Protein AF-A0A936FI83-F1 (afdb_monomer)

pLDDT: mean 84.99, std 10.75, range [37.75, 96.56]

Radius of gyration: 18.76 Å; Cα contacts (8 Å, |Δi|>4): 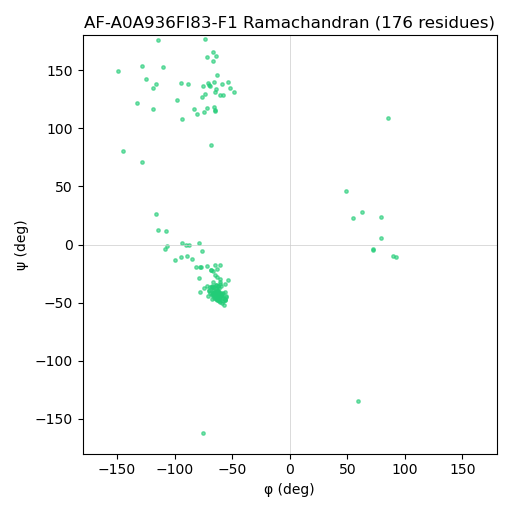207; chains: 1; bounding box: 44×52×50 Å

Mean predicted aligned error: 8.77 Å

Secondary structure (DSSP, 8-state):
------HHHHHHHHHT-S-----SSS--HHHHHHHHHTSSSHHHHHHHHHHHHHHHS---SS--HHHHHHHHTT-TTHHHHHHHHHHHHHHTT-SSHHHHHHHHHHHHH--B-GGGTTSSB---TT-SS--SBPTTTTTS-BPPPTTHHHHHHHHHHHHHHHHHHHHHHHHHHHHTT-

Nearest PDB structures (foldseek):
  6uth-assembly1_a  TM=2.221E-01  e=7.153E-01  Trypanosoma brucei
  3jtl-assembly1_O  TM=1.909E-01  e=2.370E+00  Trypanosoma brucei
  6xmj-assembly1_T  TM=1.843E-01  e=4.666E+00  Trypanosoma brucei
  1m9y-assembly3_H  TM=1.824E-01  e=9.674E+00  Human immunodeficiency virus 1

Solvent-accessible surface area (backbone atoms only — not comparable to full-atom values): 10107 Å² total; per-residue (Å²): 133,82,82,76,74,49,71,64,57,45,45,46,49,30,76,69,52,92,61,66,65,83,56,96,88,54,91,43,41,32,55,48,52,53,38,47,75,69,32,82,57,72,53,15,49,40,47,53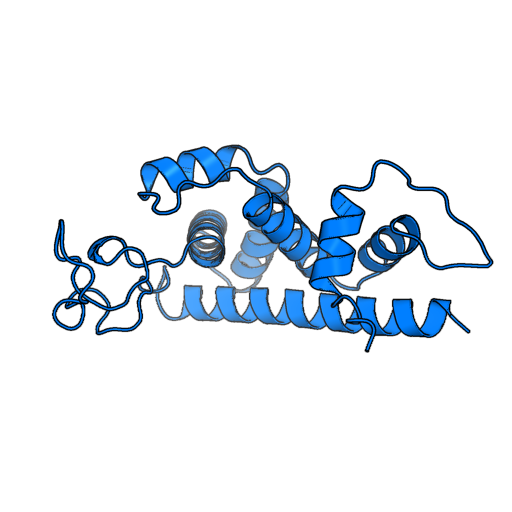,52,37,50,41,53,57,68,72,44,95,68,62,98,68,66,56,73,67,59,49,49,59,54,54,76,68,43,84,46,46,65,60,41,32,52,48,44,15,53,54,30,46,78,71,68,46,93,53,22,58,62,52,21,48,48,41,52,53,37,73,78,54,41,53,19,73,88,34,63,42,66,12,22,34,76,45,87,97,49,97,57,77,46,59,69,20,81,88,44,74,40,69,12,35,52,80,67,48,77,53,71,60,28,48,53,50,50,52,51,50,52,50,34,37,53,52,28,53,53,46,32,53,52,46,65,58,55,74,78,109

Structure (mmCIF, N/CA/C/O backbone):
data_AF-A0A936FI83-F1
#
_entry.id   AF-A0A936FI83-F1
#
loop_
_atom_site.group_PDB
_atom_site.id
_atom_site.type_symbol
_atom_site.label_atom_id
_atom_site.label_alt_id
_atom_site.label_comp_id
_atom_site.label_asym_id
_atom_site.label_entity_id
_atom_site.label_seq_id
_atom_site.pdbx_PDB_ins_code
_atom_site.Cartn_x
_atom_site.Cartn_y
_atom_site.Cartn_z
_atom_site.occupancy
_atom_site.B_iso_or_equiv
_atom_site.auth_seq_id
_atom_site.auth_comp_id
_atom_site.auth_asym_id
_atom_site.auth_atom_id
_atom_site.pdbx_PDB_model_num
ATOM 1 N N . MET A 1 1 ? -5.547 -32.427 -7.643 1.00 37.75 1 MET A N 1
ATOM 2 C CA . MET A 1 1 ? -5.687 -31.054 -8.163 1.00 37.75 1 MET A CA 1
ATOM 3 C C . MET A 1 1 ? -4.604 -30.241 -7.482 1.00 37.75 1 MET A C 1
ATOM 5 O O . MET A 1 1 ? -4.753 -29.926 -6.312 1.00 37.75 1 MET A O 1
ATOM 9 N N . THR A 1 2 ? -3.447 -30.095 -8.127 1.00 44.44 2 THR A N 1
ATOM 10 C CA . THR A 1 2 ? -2.294 -29.393 -7.547 1.00 44.44 2 THR A CA 1
ATOM 11 C C . THR A 1 2 ? -2.623 -27.909 -7.543 1.00 44.44 2 THR A C 1
ATOM 13 O O . THR A 1 2 ? -2.890 -27.351 -8.605 1.00 44.44 2 THR A O 1
ATOM 16 N N . ASP A 1 3 ? -2.694 -27.307 -6.362 1.00 52.03 3 ASP A N 1
ATOM 17 C CA . ASP A 1 3 ? -3.011 -25.891 -6.220 1.00 52.03 3 ASP A CA 1
ATOM 18 C C . ASP A 1 3 ? -1.882 -25.066 -6.857 1.00 52.03 3 ASP A C 1
ATOM 20 O O . ASP A 1 3 ? -0.715 -25.182 -6.469 1.00 52.03 3 ASP A O 1
ATOM 24 N N . ILE A 1 4 ? -2.192 -24.328 -7.925 1.00 66.69 4 ILE A N 1
ATOM 25 C CA . ILE A 1 4 ? -1.191 -23.552 -8.662 1.00 66.69 4 ILE A CA 1
ATOM 26 C C . ILE A 1 4 ? -0.964 -22.268 -7.875 1.00 66.69 4 ILE A C 1
ATOM 28 O O . ILE A 1 4 ? -1.848 -21.413 -7.839 1.00 66.69 4 ILE A O 1
ATOM 32 N N . ARG A 1 5 ? 0.238 -22.123 -7.301 1.00 75.62 5 ARG A N 1
ATOM 33 C CA . ARG A 1 5 ? 0.648 -20.906 -6.586 1.00 75.62 5 ARG A CA 1
ATOM 34 C C . ARG A 1 5 ? 0.339 -19.660 -7.416 1.00 75.62 5 ARG A C 1
ATOM 36 O O . ARG A 1 5 ? 0.711 -19.567 -8.593 1.00 75.62 5 ARG A O 1
ATOM 43 N N . THR A 1 6 ? -0.298 -18.681 -6.789 1.00 82.12 6 THR A N 1
ATOM 44 C CA . THR A 1 6 ? -0.500 -17.354 -7.375 1.00 82.12 6 THR A CA 1
ATOM 45 C C . THR A 1 6 ? 0.839 -16.622 -7.545 1.00 82.12 6 THR A C 1
ATOM 47 O O . THR A 1 6 ? 1.867 -17.021 -6.998 1.00 82.12 6 THR A O 1
ATOM 50 N N . VAL A 1 7 ? 0.862 -15.528 -8.319 1.00 76.88 7 VAL A N 1
ATOM 51 C CA . VAL A 1 7 ? 2.083 -14.710 -8.482 1.00 76.88 7 VAL A CA 1
ATOM 52 C C . VAL A 1 7 ? 2.534 -14.110 -7.152 1.00 76.88 7 VAL A C 1
ATOM 54 O O . VAL A 1 7 ? 3.734 -14.031 -6.913 1.00 76.88 7 VAL A O 1
ATOM 57 N N . ASP A 1 8 ? 1.593 -13.733 -6.287 1.00 71.62 8 ASP A N 1
ATOM 58 C CA . ASP A 1 8 ? 1.905 -13.186 -4.967 1.00 71.62 8 ASP A CA 1
ATOM 59 C C . ASP A 1 8 ? 2.535 -14.250 -4.072 1.00 71.62 8 ASP A C 1
ATOM 61 O O . ASP A 1 8 ? 3.595 -14.016 -3.505 1.00 71.62 8 ASP A O 1
ATOM 65 N N . GLU A 1 9 ? 1.952 -15.448 -4.019 1.00 79.50 9 GLU A N 1
ATOM 66 C CA . GLU A 1 9 ? 2.517 -16.576 -3.270 1.00 79.50 9 GLU A CA 1
ATOM 67 C C . GLU A 1 9 ? 3.897 -16.979 -3.798 1.00 79.50 9 GLU A C 1
ATOM 69 O O . GLU A 1 9 ? 4.807 -17.241 -3.014 1.00 79.50 9 GLU A O 1
ATOM 74 N N . ALA A 1 10 ? 4.079 -16.992 -5.122 1.00 81.94 10 ALA A N 1
ATOM 75 C CA . ALA A 1 10 ? 5.370 -17.276 -5.737 1.00 81.94 10 ALA A CA 1
ATOM 76 C C . ALA A 1 10 ? 6.410 -16.191 -5.414 1.00 81.94 10 ALA A C 1
ATOM 78 O O . ALA A 1 10 ? 7.550 -16.519 -5.109 1.00 81.94 10 ALA A O 1
ATOM 79 N N . TYR A 1 11 ? 6.033 -14.910 -5.452 1.00 79.62 11 TYR A N 1
ATOM 80 C CA . TYR A 1 11 ? 6.938 -13.802 -5.137 1.00 79.62 11 TYR A CA 1
ATOM 81 C C . TYR A 1 11 ? 7.294 -13.750 -3.645 1.00 79.62 11 TYR A C 1
ATOM 83 O O . TYR A 1 11 ? 8.457 -13.538 -3.305 1.00 79.62 11 TYR A O 1
ATOM 91 N N . ILE A 1 12 ? 6.325 -14.000 -2.757 1.00 82.38 12 ILE A N 1
ATOM 92 C CA . ILE A 1 12 ? 6.545 -14.095 -1.308 1.00 82.38 12 ILE A CA 1
ATOM 93 C C . ILE A 1 12 ? 7.464 -15.279 -0.980 1.00 82.38 12 ILE A C 1
ATOM 95 O O . ILE A 1 12 ? 8.401 -15.107 -0.202 1.00 82.38 12 ILE A O 1
ATOM 99 N N . SER A 1 13 ? 7.231 -16.455 -1.579 1.00 83.31 13 SER A N 1
ATOM 100 C CA . SER A 1 13 ? 8.122 -17.622 -1.448 1.00 83.31 13 SER A CA 1
ATOM 101 C C . SER A 1 13 ? 9.536 -17.261 -1.891 1.00 83.31 13 SER A C 1
ATOM 103 O O . SER A 1 13 ? 10.476 -17.392 -1.115 1.00 83.31 13 SER A O 1
ATOM 105 N N . ALA A 1 14 ? 9.665 -16.696 -3.093 1.00 84.31 14 ALA A N 1
ATOM 106 C CA . ALA A 1 14 ? 10.955 -16.374 -3.677 1.00 84.31 14 ALA A CA 1
ATOM 107 C C . ALA A 1 14 ? 11.743 -15.320 -2.892 1.00 84.31 14 ALA A C 1
ATOM 109 O O . ALA A 1 14 ? 12.964 -15.407 -2.788 1.00 84.31 14 ALA A O 1
ATOM 110 N N . GLY A 1 15 ? 11.059 -14.341 -2.294 1.00 80.12 15 GLY A N 1
ATOM 111 C CA . GLY A 1 15 ? 11.685 -13.354 -1.413 1.00 80.12 15 GLY A CA 1
ATOM 112 C C . GLY A 1 15 ? 12.271 -13.942 -0.123 1.00 80.12 15 GLY A C 1
ATOM 113 O O . GLY A 1 15 ? 13.101 -13.283 0.499 1.00 80.12 15 GLY A O 1
ATOM 114 N N . ASN A 1 16 ? 11.858 -15.155 0.258 1.00 81.75 16 ASN A N 1
ATOM 115 C CA . ASN A 1 16 ? 12.320 -15.880 1.442 1.00 81.75 16 ASN A CA 1
ATOM 116 C C . ASN A 1 16 ? 13.097 -17.165 1.092 1.00 81.75 16 ASN A C 1
ATOM 118 O O . ASN A 1 16 ? 13.300 -17.995 1.974 1.00 81.75 16 ASN A O 1
ATOM 122 N N . SER A 1 17 ? 13.490 -17.363 -0.172 1.00 85.00 17 SER A N 1
ATOM 123 C CA . SER A 1 17 ? 14.209 -18.572 -0.584 1.00 85.00 17 SER A CA 1
ATOM 124 C C . SER A 1 17 ? 15.666 -18.552 -0.124 1.00 85.00 17 SER A C 1
ATOM 126 O O . SER A 1 17 ? 16.368 -17.555 -0.310 1.00 85.00 17 SER A O 1
ATOM 128 N N . ASP A 1 18 ? 16.130 -19.689 0.394 1.00 84.31 18 ASP A N 1
ATOM 129 C CA . ASP A 1 18 ? 17.541 -19.947 0.700 1.00 84.31 18 ASP A CA 1
ATOM 130 C C . ASP A 1 18 ? 18.301 -20.547 -0.503 1.00 84.31 18 ASP A C 1
ATOM 132 O O . ASP A 1 18 ? 19.530 -20.633 -0.483 1.00 84.31 18 ASP A O 1
ATOM 136 N N . ASP A 1 19 ? 17.584 -20.938 -1.566 1.00 83.62 19 ASP A N 1
ATOM 137 C CA . ASP A 1 19 ? 18.143 -21.430 -2.828 1.00 83.62 19 ASP A CA 1
ATOM 138 C C . ASP A 1 19 ? 17.738 -20.509 -3.988 1.00 83.62 19 ASP A C 1
ATOM 140 O O . ASP A 1 19 ? 16.558 -20.346 -4.318 1.00 83.62 19 ASP A O 1
ATOM 144 N N . LEU A 1 20 ? 18.743 -19.885 -4.600 1.00 87.00 20 LEU A N 1
ATOM 145 C CA . LEU A 1 20 ? 18.600 -18.976 -5.738 1.00 87.00 20 LEU A CA 1
ATOM 146 C C . LEU A 1 20 ? 19.286 -19.526 -6.996 1.00 87.00 20 LEU A C 1
ATOM 148 O O . LEU A 1 20 ? 19.710 -18.759 -7.865 1.00 87.00 20 LEU A O 1
ATOM 152 N N . THR A 1 21 ? 19.413 -20.849 -7.097 1.00 85.81 21 THR A N 1
ATOM 153 C CA . THR A 1 21 ? 19.965 -21.501 -8.284 1.00 85.81 21 THR A CA 1
ATOM 154 C C . THR A 1 21 ? 19.052 -21.265 -9.487 1.00 85.81 21 THR A C 1
ATOM 156 O O . THR A 1 21 ? 17.833 -21.449 -9.430 1.00 85.81 21 THR A O 1
ATOM 159 N N . VAL A 1 22 ? 19.658 -20.841 -10.595 1.00 81.94 22 VAL A N 1
ATOM 160 C CA . VAL A 1 22 ? 18.979 -20.695 -11.884 1.00 81.94 22 VAL A CA 1
ATOM 161 C C . VAL A 1 22 ? 19.267 -21.944 -12.701 1.00 81.94 22 VAL A C 1
ATOM 163 O O . VAL A 1 22 ? 20.431 -22.284 -12.922 1.00 81.94 22 VAL A O 1
ATOM 166 N N . ALA A 1 23 ? 18.216 -22.613 -13.157 1.00 80.12 23 ALA A N 1
ATOM 167 C CA . ALA A 1 23 ? 18.309 -23.808 -13.977 1.00 80.12 23 ALA A CA 1
ATOM 168 C C . ALA A 1 23 ? 17.513 -23.607 -15.268 1.00 80.12 23 ALA A C 1
ATOM 170 O O . ALA A 1 23 ? 16.468 -22.967 -15.275 1.00 80.12 23 ALA A O 1
ATOM 171 N N . ALA A 1 24 ? 18.027 -24.125 -16.381 1.00 75.06 24 ALA A N 1
ATOM 172 C CA . ALA A 1 24 ? 17.407 -23.917 -17.689 1.00 75.06 24 ALA A CA 1
ATOM 173 C C . ALA A 1 24 ? 16.179 -24.814 -17.927 1.00 75.06 24 ALA A C 1
ATOM 175 O O . ALA A 1 24 ? 15.382 -24.544 -18.819 1.00 75.06 24 ALA A O 1
ATOM 176 N N . ASP A 1 25 ? 16.051 -25.900 -17.168 1.00 78.94 25 ASP A N 1
ATOM 177 C CA . ASP A 1 25 ? 15.072 -26.969 -17.370 1.00 78.94 25 ASP A CA 1
ATOM 178 C C . ASP A 1 25 ? 13.848 -26.866 -16.449 1.00 78.94 25 ASP A C 1
ATOM 180 O O . ASP A 1 25 ? 12.836 -27.526 -16.694 1.00 78.94 25 ASP A O 1
ATOM 184 N N . HIS A 1 26 ? 13.904 -26.032 -15.410 1.00 76.56 26 HIS A N 1
ATOM 185 C CA . HIS A 1 26 ? 12.791 -25.818 -14.496 1.00 76.56 26 HIS A CA 1
ATOM 186 C C . HIS A 1 26 ? 12.779 -24.402 -13.927 1.00 76.56 26 HIS A C 1
ATOM 188 O O . HIS A 1 26 ? 13.813 -23.785 -13.702 1.00 76.56 26 HIS A O 1
ATOM 194 N N . ARG A 1 27 ? 11.570 -23.911 -13.645 1.00 76.75 27 ARG A N 1
ATOM 195 C CA . ARG A 1 27 ? 11.359 -22.609 -13.017 1.00 76.75 27 ARG A CA 1
ATOM 196 C C . ARG A 1 27 ? 11.664 -22.681 -11.518 1.00 76.75 27 ARG A C 1
ATOM 198 O O . ARG A 1 27 ? 11.046 -23.484 -10.817 1.00 76.75 27 ARG A O 1
ATOM 205 N N . SER A 1 28 ? 12.521 -21.789 -11.029 1.00 85.56 28 SER A N 1
ATOM 206 C CA . SER A 1 28 ? 12.880 -21.644 -9.615 1.00 85.56 28 SER A CA 1
ATOM 207 C C . SER A 1 28 ? 12.430 -20.300 -9.022 1.00 85.56 28 SER A C 1
ATOM 209 O O . SER A 1 28 ? 11.881 -19.425 -9.704 1.00 85.56 28 SER A O 1
ATOM 211 N N . ASP A 1 29 ? 12.653 -20.126 -7.718 1.00 84.81 29 ASP A N 1
ATOM 212 C CA . ASP A 1 29 ? 12.403 -18.867 -7.012 1.00 84.81 29 ASP A CA 1
ATOM 213 C C . ASP A 1 29 ? 13.307 -17.730 -7.541 1.00 84.81 29 ASP A C 1
ATOM 215 O O . ASP A 1 29 ? 12.891 -16.567 -7.588 1.00 84.81 29 ASP A O 1
ATOM 219 N N . ALA A 1 30 ? 14.494 -18.056 -8.069 1.00 82.12 30 ALA A N 1
ATOM 220 C CA . ALA A 1 30 ? 15.366 -17.085 -8.726 1.00 82.12 30 ALA A CA 1
ATOM 221 C C . ALA A 1 30 ? 14.712 -16.465 -9.976 1.00 82.12 30 ALA A C 1
ATOM 223 O O . ALA A 1 30 ? 14.773 -15.246 -10.156 1.00 82.12 30 ALA A O 1
ATOM 224 N N . ASP A 1 31 ? 14.005 -17.256 -10.791 1.00 80.19 31 ASP A N 1
ATOM 225 C CA . ASP A 1 31 ? 13.301 -16.759 -11.984 1.00 80.19 31 ASP A CA 1
ATOM 226 C C . ASP A 1 31 ? 12.175 -15.785 -11.628 1.00 80.19 31 ASP A C 1
ATOM 228 O O . ASP A 1 31 ? 11.923 -14.810 -12.342 1.00 80.19 31 ASP A O 1
ATOM 232 N N . VAL A 1 32 ? 11.507 -16.015 -10.493 1.00 80.88 32 VAL A N 1
ATOM 233 C CA . VAL A 1 32 ? 10.467 -15.117 -9.977 1.00 80.88 32 VAL A CA 1
ATOM 234 C C . VAL A 1 32 ? 11.069 -13.766 -9.589 1.00 80.88 32 VAL A C 1
ATOM 236 O O . VAL A 1 32 ? 10.528 -12.719 -9.962 1.00 80.88 32 VAL A O 1
ATOM 239 N N . LEU A 1 33 ? 12.216 -13.764 -8.902 1.00 78.69 33 LEU A N 1
ATOM 240 C CA . LEU A 1 33 ? 12.922 -12.531 -8.551 1.00 78.69 33 LEU A CA 1
ATOM 241 C C . LEU A 1 33 ? 13.453 -11.801 -9.792 1.00 78.69 33 LEU A C 1
ATOM 243 O O . LEU A 1 33 ? 13.299 -10.580 -9.885 1.00 78.69 33 LEU A O 1
ATOM 247 N N . ILE A 1 34 ? 14.003 -12.518 -10.774 1.00 77.88 34 ILE A N 1
ATOM 248 C CA . ILE A 1 34 ? 14.462 -11.935 -12.046 1.00 77.88 34 ILE A CA 1
ATOM 249 C C . ILE A 1 34 ? 13.288 -11.287 -12.790 1.00 77.88 34 ILE A C 1
ATOM 251 O O . ILE A 1 34 ? 13.366 -10.115 -13.169 1.00 77.88 34 ILE A O 1
ATOM 255 N N . ALA A 1 35 ? 12.163 -11.994 -12.931 1.00 73.44 35 ALA A N 1
ATOM 256 C CA . ALA A 1 35 ? 10.961 -11.465 -13.573 1.00 73.44 35 ALA A CA 1
ATOM 257 C C . ALA A 1 35 ? 10.417 -10.214 -12.860 1.00 73.44 35 ALA A C 1
ATOM 259 O O . ALA A 1 35 ? 9.949 -9.278 -13.521 1.00 73.44 35 ALA A O 1
ATOM 260 N N . SER A 1 36 ? 10.517 -10.164 -11.527 1.00 68.69 36 SER A N 1
ATOM 261 C CA . SER A 1 36 ? 10.156 -8.978 -10.742 1.00 68.69 36 SER A CA 1
ATOM 262 C C . SER A 1 36 ? 11.047 -7.774 -11.066 1.00 68.69 36 SER A C 1
ATOM 264 O O . SER A 1 36 ? 10.537 -6.669 -11.248 1.00 68.69 36 SER A O 1
ATOM 266 N N . GLY A 1 37 ? 12.356 -7.989 -11.247 1.00 60.81 37 GLY A N 1
ATOM 267 C CA . GLY A 1 37 ? 13.318 -6.941 -11.601 1.00 60.81 37 GLY A CA 1
ATOM 268 C C . GLY A 1 37 ? 13.130 -6.373 -13.012 1.00 60.81 37 GLY A C 1
ATOM 269 O O . GLY A 1 37 ? 13.536 -5.246 -13.276 1.00 60.81 37 GLY A O 1
ATOM 270 N N . TRP A 1 38 ? 12.480 -7.125 -13.905 1.00 62.91 38 TRP A N 1
ATOM 271 C CA . TRP A 1 38 ? 12.209 -6.734 -15.296 1.00 62.91 38 TRP A CA 1
ATOM 272 C C . TRP A 1 38 ? 10.840 -6.065 -15.486 1.00 62.91 38 TRP A C 1
ATOM 274 O O . TRP A 1 38 ? 10.443 -5.736 -16.607 1.00 62.91 38 TRP A O 1
ATOM 284 N N . THR A 1 39 ? 10.082 -5.888 -14.405 1.00 61.31 39 THR A N 1
ATOM 285 C CA . THR A 1 39 ? 8.747 -5.294 -14.450 1.00 61.31 39 THR A CA 1
ATOM 286 C C . THR A 1 39 ? 8.821 -3.776 -14.688 1.00 61.31 39 THR A C 1
ATOM 288 O O . THR A 1 39 ? 9.546 -3.089 -13.968 1.00 61.31 39 THR A O 1
ATOM 291 N N . PRO A 1 40 ? 8.081 -3.217 -15.671 1.00 52.59 40 PRO A N 1
ATOM 292 C CA . PRO A 1 40 ? 8.084 -1.783 -15.943 1.00 52.59 40 PRO A CA 1
ATOM 293 C C . PRO A 1 40 ? 7.514 -0.993 -14.763 1.00 52.59 40 PRO A C 1
ATOM 295 O O . PRO A 1 40 ? 6.446 -1.319 -14.251 1.00 52.59 40 PRO A O 1
ATOM 298 N N . GLY A 1 41 ? 8.204 0.082 -14.380 1.00 64.06 41 GLY A N 1
ATOM 299 C CA . GLY A 1 41 ? 7.829 0.918 -13.241 1.00 64.06 41 GLY A CA 1
ATOM 300 C C . GLY A 1 41 ? 8.368 0.370 -11.919 1.00 64.06 41 GLY A C 1
ATOM 301 O O . GLY A 1 41 ? 7.870 -0.613 -11.379 1.00 64.06 41 GLY A O 1
ATOM 302 N N . LEU A 1 42 ? 9.361 1.067 -11.355 1.00 73.06 42 LEU A N 1
ATOM 303 C CA . LEU A 1 42 ? 10.024 0.687 -10.100 1.00 73.06 42 LEU A CA 1
ATOM 304 C C . LEU A 1 42 ? 9.033 0.539 -8.929 1.00 73.06 42 LEU A C 1
ATOM 306 O O . LEU A 1 42 ? 9.217 -0.305 -8.056 1.00 73.06 42 LEU A O 1
ATOM 310 N N . LEU A 1 43 ? 7.979 1.362 -8.910 1.00 88.81 43 LEU A N 1
ATOM 311 C CA . LEU A 1 43 ? 7.074 1.460 -7.768 1.00 88.81 43 LEU A CA 1
ATOM 312 C C . LEU A 1 43 ? 6.269 0.175 -7.537 1.00 88.81 43 LEU A C 1
ATOM 314 O O . LEU A 1 43 ? 6.144 -0.240 -6.392 1.00 88.81 43 LEU A O 1
ATOM 318 N N . GLY A 1 44 ? 5.783 -0.493 -8.588 1.00 87.38 44 GLY A N 1
ATOM 319 C CA . GLY A 1 44 ? 4.991 -1.720 -8.438 1.00 87.38 44 GLY A CA 1
ATOM 320 C C . GLY A 1 44 ? 5.771 -2.843 -7.747 1.00 87.38 44 GLY A C 1
ATOM 321 O O . GLY A 1 44 ? 5.313 -3.389 -6.747 1.00 87.38 44 GLY A O 1
ATOM 322 N N . GLY A 1 45 ? 6.996 -3.124 -8.205 1.00 85.88 45 GLY A N 1
ATOM 323 C CA . GLY A 1 45 ? 7.866 -4.125 -7.572 1.00 85.88 45 GLY A CA 1
ATOM 324 C C . GLY A 1 45 ? 8.281 -3.751 -6.142 1.00 85.88 45 GLY A C 1
ATOM 325 O O . GLY A 1 45 ? 8.314 -4.607 -5.256 1.00 85.88 45 GLY A O 1
ATOM 326 N N . VAL A 1 46 ? 8.536 -2.461 -5.887 1.00 91.38 46 VAL A N 1
ATOM 327 C CA . VAL A 1 46 ? 8.820 -1.939 -4.538 1.00 91.38 46 VAL A CA 1
ATOM 328 C C . VAL A 1 46 ? 7.623 -2.136 -3.602 1.00 91.38 46 VAL A C 1
ATOM 330 O O . VAL A 1 46 ? 7.809 -2.604 -2.482 1.00 91.38 46 VAL A O 1
ATOM 333 N N . LEU A 1 47 ? 6.401 -1.838 -4.050 1.00 93.31 47 LEU A N 1
ATOM 334 C CA . LEU A 1 47 ? 5.181 -2.031 -3.260 1.00 93.31 47 LEU A CA 1
ATOM 335 C C . LEU A 1 47 ? 4.915 -3.511 -2.976 1.00 93.31 47 LEU A C 1
ATOM 337 O O . LEU A 1 47 ? 4.589 -3.862 -1.847 1.00 93.31 47 LEU A O 1
ATOM 341 N N . MET A 1 48 ? 5.125 -4.393 -3.956 1.00 91.25 48 MET A N 1
ATOM 342 C CA . MET A 1 48 ? 4.992 -5.839 -3.750 1.00 91.25 48 MET A CA 1
ATOM 343 C C . MET A 1 48 ? 5.998 -6.372 -2.727 1.00 91.25 48 MET A C 1
ATOM 345 O O . MET A 1 48 ? 5.639 -7.172 -1.863 1.00 91.25 48 MET A O 1
ATOM 349 N N . ARG A 1 49 ? 7.252 -5.901 -2.776 1.00 90.50 49 ARG A N 1
ATOM 350 C CA . ARG A 1 49 ? 8.255 -6.241 -1.757 1.00 90.50 49 ARG A CA 1
ATOM 351 C C . ARG A 1 49 ? 7.857 -5.722 -0.379 1.00 90.50 49 ARG A C 1
ATOM 353 O O . ARG A 1 49 ? 7.951 -6.472 0.582 1.00 90.50 49 ARG A O 1
ATOM 360 N N . LEU A 1 50 ? 7.382 -4.480 -0.289 1.00 94.31 50 LEU A N 1
ATOM 361 C CA . LEU A 1 50 ? 6.922 -3.903 0.974 1.00 94.31 50 LEU A CA 1
ATOM 362 C C . LEU A 1 50 ? 5.767 -4.709 1.579 1.00 94.31 50 LEU A C 1
ATOM 364 O O . LEU A 1 50 ? 5.784 -4.984 2.774 1.00 94.31 50 LEU A O 1
ATOM 368 N N . HIS A 1 51 ? 4.797 -5.112 0.756 1.00 91.62 51 HIS A N 1
ATOM 369 C CA . HIS A 1 51 ? 3.679 -5.941 1.201 1.00 91.62 51 HIS A CA 1
ATOM 370 C C . HIS A 1 51 ? 4.165 -7.312 1.688 1.00 91.62 51 HIS A C 1
ATOM 372 O O . HIS A 1 51 ? 3.736 -7.776 2.735 1.00 91.62 51 HIS A O 1
ATOM 378 N N . SER A 1 52 ? 5.137 -7.913 0.993 1.00 89.75 52 SER A N 1
ATOM 379 C CA . SER A 1 52 ? 5.741 -9.190 1.403 1.00 89.75 52 SER A CA 1
ATOM 380 C C . SER A 1 52 ? 6.485 -9.079 2.743 1.00 89.75 52 SER A C 1
ATOM 382 O O . SER A 1 52 ? 6.329 -9.939 3.605 1.00 89.75 52 SER A O 1
ATOM 384 N N . GLU A 1 53 ? 7.265 -8.008 2.952 1.00 92.88 53 GLU A N 1
ATOM 385 C CA . GLU A 1 53 ? 7.931 -7.729 4.236 1.00 92.88 53 GLU A CA 1
ATOM 386 C C . GLU A 1 53 ? 6.910 -7.532 5.362 1.00 92.88 53 GLU A C 1
ATOM 388 O O . GLU A 1 53 ? 7.082 -8.048 6.467 1.00 92.88 53 GLU A O 1
ATOM 393 N N . TRP A 1 54 ? 5.831 -6.801 5.076 1.00 92.12 54 TRP A N 1
ATOM 394 C CA . TRP A 1 54 ? 4.747 -6.589 6.022 1.00 92.12 54 TRP A CA 1
ATOM 395 C C . TRP A 1 54 ? 4.032 -7.892 6.371 1.00 92.12 54 TRP A C 1
ATOM 397 O O . TRP A 1 54 ? 3.821 -8.157 7.552 1.00 92.12 54 TRP A O 1
ATOM 407 N N . ASP A 1 55 ? 3.702 -8.732 5.391 1.00 89.38 55 ASP A N 1
ATOM 408 C CA . ASP A 1 55 ? 3.009 -10.006 5.593 1.00 89.38 55 ASP A CA 1
ATOM 409 C C . ASP A 1 55 ? 3.872 -11.019 6.352 1.00 89.38 55 ASP A C 1
ATOM 411 O O . ASP A 1 55 ? 3.363 -11.677 7.263 1.00 89.38 55 ASP A O 1
ATOM 415 N N . GLY A 1 56 ? 5.174 -11.071 6.059 1.00 86.75 56 GLY A N 1
ATOM 416 C CA . GLY A 1 56 ? 6.141 -11.928 6.751 1.00 86.75 56 GLY A CA 1
ATOM 417 C C . GLY A 1 56 ? 6.481 -11.479 8.175 1.00 86.75 56 GLY A C 1
ATOM 418 O O . GLY A 1 56 ? 6.967 -12.275 8.977 1.00 86.75 56 GLY A O 1
ATOM 419 N N . ALA A 1 57 ? 6.208 -10.222 8.532 1.00 89.50 57 ALA A N 1
ATOM 420 C CA . ALA A 1 57 ? 6.460 -9.731 9.878 1.00 89.50 57 ALA A CA 1
ATOM 421 C C . ALA A 1 57 ? 5.562 -10.412 10.930 1.00 89.50 57 ALA A C 1
ATOM 423 O O . ALA A 1 57 ? 4.354 -10.594 10.723 1.00 89.50 57 ALA A O 1
ATOM 424 N N . ALA A 1 58 ? 6.136 -10.723 12.097 1.00 84.25 58 ALA A N 1
ATOM 425 C CA . ALA A 1 58 ? 5.423 -11.277 13.247 1.00 84.25 58 ALA A CA 1
ATOM 426 C C . ALA A 1 58 ? 4.465 -10.234 13.857 1.00 84.25 58 ALA A C 1
ATOM 428 O O . ALA A 1 58 ? 4.806 -9.499 14.782 1.00 84.25 58 ALA A O 1
ATOM 429 N N . LYS A 1 59 ? 3.252 -10.158 13.305 1.00 85.00 59 LYS A N 1
ATOM 430 C CA . LYS A 1 59 ? 2.202 -9.214 13.708 1.00 85.00 59 LYS A CA 1
ATOM 431 C C . LYS A 1 59 ? 1.358 -9.802 14.832 1.00 85.00 59 LYS A C 1
ATOM 433 O O . LYS A 1 59 ? 0.940 -10.960 14.763 1.00 85.00 59 LYS A O 1
ATOM 438 N N . LYS A 1 60 ? 1.013 -8.989 15.835 1.00 82.62 60 LYS A N 1
ATOM 439 C CA . LYS A 1 60 ? -0.087 -9.348 16.742 1.00 82.62 60 LYS A CA 1
ATOM 440 C C . LYS A 1 60 ? -1.378 -9.411 15.925 1.00 82.62 60 LYS A C 1
ATOM 442 O O . LYS A 1 60 ? -1.579 -8.615 15.011 1.00 82.62 60 LYS A O 1
ATOM 447 N N . ARG A 1 61 ? -2.286 -10.327 16.281 1.00 73.62 61 ARG A N 1
ATOM 448 C CA . ARG A 1 61 ? -3.602 -10.452 15.618 1.00 73.62 61 ARG A CA 1
ATOM 449 C C . ARG A 1 61 ? -4.373 -9.128 15.609 1.00 73.62 61 ARG A C 1
ATOM 451 O O . ARG A 1 61 ? -5.152 -8.864 14.698 1.00 73.62 61 ARG A O 1
ATOM 458 N N . HIS A 1 62 ? -4.142 -8.314 16.633 1.00 78.00 62 HIS A N 1
ATOM 459 C CA . HIS A 1 62 ? -4.646 -6.961 16.764 1.00 78.00 62 HIS A CA 1
ATOM 460 C C . HIS A 1 62 ? -3.482 -6.074 17.178 1.00 78.00 62 HIS A C 1
ATOM 462 O O . HIS A 1 62 ? -2.850 -6.362 18.193 1.00 78.00 62 HIS A O 1
ATOM 468 N N . MET A 1 63 ? -3.202 -5.056 16.368 1.00 85.94 63 MET A N 1
ATOM 469 C CA . MET A 1 63 ? -2.195 -4.045 16.656 1.00 85.94 63 MET A CA 1
ATOM 470 C C . MET A 1 63 ? -2.862 -2.684 16.746 1.00 85.94 63 MET A C 1
ATOM 472 O O . MET A 1 63 ? -3.683 -2.332 15.885 1.00 85.94 63 MET A O 1
ATOM 476 N N . ASP A 1 64 ? -2.488 -1.930 17.773 1.00 83.75 64 ASP A N 1
ATOM 477 C CA . ASP A 1 64 ? -2.802 -0.509 17.813 1.00 83.75 64 ASP A CA 1
ATOM 478 C C . ASP A 1 64 ? -1.923 0.291 16.831 1.00 83.75 64 ASP A C 1
ATOM 480 O O . ASP A 1 64 ? -1.075 -0.249 16.111 1.00 83.75 64 ASP A O 1
ATOM 484 N N . GLU A 1 65 ? -2.166 1.597 16.734 1.00 80.19 65 GLU A N 1
ATOM 485 C CA . GLU A 1 65 ? -1.427 2.455 15.803 1.00 80.19 65 GLU A CA 1
ATOM 486 C C . GLU A 1 65 ? 0.055 2.595 16.169 1.00 80.19 65 GLU A C 1
ATOM 488 O O . GLU A 1 65 ? 0.890 2.701 15.270 1.00 80.19 65 GLU A O 1
ATOM 493 N N . THR A 1 66 ? 0.398 2.568 17.459 1.00 84.12 66 THR A N 1
ATOM 494 C CA . THR A 1 66 ? 1.783 2.673 17.930 1.00 84.12 66 THR A CA 1
ATOM 495 C C . THR A 1 66 ? 2.558 1.400 17.613 1.00 84.12 66 THR A C 1
ATOM 497 O O . THR A 1 66 ? 3.674 1.471 17.096 1.00 84.12 66 THR A O 1
ATOM 500 N N . GLU A 1 67 ? 1.959 0.236 17.849 1.00 87.25 67 GLU A N 1
ATOM 501 C CA . GLU A 1 67 ? 2.538 -1.064 17.508 1.00 87.25 67 GLU A CA 1
ATOM 502 C C . GLU A 1 67 ? 2.743 -1.209 15.998 1.00 87.25 67 GLU A C 1
ATOM 504 O O . GLU A 1 67 ? 3.823 -1.606 15.553 1.00 87.25 67 GLU A O 1
ATOM 509 N N . ALA A 1 68 ? 1.744 -0.819 15.199 1.00 85.50 68 ALA A N 1
ATOM 510 C CA . ALA A 1 68 ? 1.868 -0.801 13.746 1.00 85.50 68 ALA A CA 1
ATOM 511 C C . ALA A 1 68 ? 2.989 0.151 13.291 1.00 85.50 68 ALA A C 1
ATOM 513 O O . ALA A 1 68 ? 3.791 -0.216 12.435 1.00 85.50 68 ALA A O 1
ATOM 514 N N . PHE A 1 69 ? 3.097 1.342 13.894 1.00 85.25 69 PHE A N 1
ATOM 515 C CA . PHE A 1 69 ? 4.147 2.314 13.579 1.00 85.25 69 PHE A CA 1
ATOM 516 C C . PHE A 1 69 ? 5.559 1.792 13.861 1.00 85.25 69 PHE A C 1
ATOM 518 O O . PHE A 1 69 ? 6.445 1.914 13.009 1.00 85.25 69 PHE A O 1
ATOM 525 N N . LEU A 1 70 ? 5.769 1.173 15.026 1.00 88.06 70 LEU A N 1
ATOM 526 C CA . LEU A 1 70 ? 7.042 0.535 15.361 1.00 88.06 70 LEU A CA 1
ATOM 527 C C . LEU A 1 70 ? 7.400 -0.544 14.340 1.00 88.06 70 LEU A C 1
ATOM 529 O O . LEU A 1 70 ? 8.545 -0.593 13.890 1.00 88.06 70 LEU A O 1
ATOM 533 N N . LEU A 1 71 ? 6.428 -1.349 13.912 1.00 90.38 71 LEU A N 1
ATOM 534 C CA . LEU A 1 71 ? 6.668 -2.368 12.900 1.00 90.38 71 LEU A CA 1
ATOM 535 C C . LEU A 1 71 ? 6.999 -1.770 11.525 1.00 90.38 71 LEU A C 1
ATOM 537 O O . LEU A 1 71 ? 7.945 -2.217 10.881 1.00 90.38 71 LEU A O 1
ATOM 541 N N . PHE A 1 72 ? 6.295 -0.716 11.097 1.00 89.44 72 PHE A N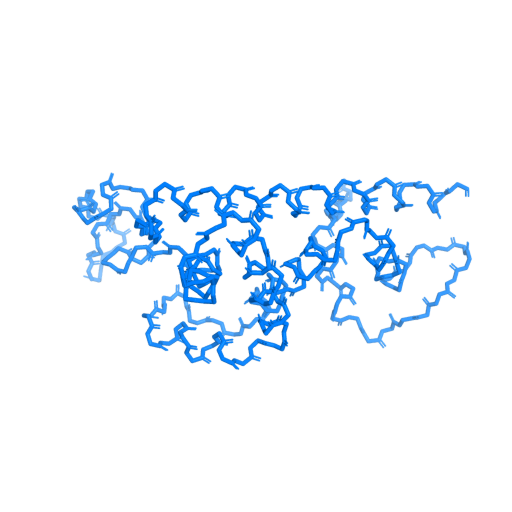 1
ATOM 542 C CA . PHE A 1 72 ? 6.603 -0.017 9.844 1.00 89.44 72 PHE A CA 1
ATOM 543 C C . PHE A 1 72 ? 8.044 0.483 9.799 1.00 89.44 72 PHE A C 1
ATOM 545 O O . PHE A 1 72 ? 8.710 0.338 8.776 1.00 89.44 72 PHE A O 1
ATOM 552 N N . SER A 1 73 ? 8.552 1.017 10.913 1.00 87.06 73 SER A N 1
ATOM 553 C CA . SER A 1 73 ? 9.928 1.523 10.999 1.00 87.06 73 SER A CA 1
ATOM 554 C C . SER A 1 73 ? 11.008 0.460 10.742 1.00 87.06 73 SER A C 1
ATOM 556 O O . SER A 1 73 ? 12.144 0.814 10.431 1.00 87.06 73 SER A O 1
ATOM 558 N N . GLN A 1 74 ? 10.658 -0.828 10.828 1.00 90.25 74 GLN A N 1
ATOM 559 C CA . GLN A 1 74 ? 11.567 -1.955 10.609 1.00 90.25 74 GLN A CA 1
ATOM 560 C C . GLN A 1 74 ? 11.529 -2.487 9.166 1.00 90.25 74 GLN A C 1
ATOM 562 O O . GLN A 1 74 ? 12.386 -3.287 8.785 1.00 90.25 74 GLN A O 1
ATOM 567 N N . LEU A 1 75 ? 10.562 -2.052 8.349 1.00 93.38 75 LEU A N 1
ATOM 568 C CA . LEU A 1 75 ? 10.414 -2.519 6.972 1.00 93.38 75 LEU A CA 1
ATOM 569 C C . LEU A 1 75 ? 11.495 -1.897 6.081 1.00 93.38 75 LEU A C 1
ATOM 571 O O . LEU A 1 75 ? 11.519 -0.686 5.831 1.00 93.38 75 LEU A O 1
ATOM 575 N N . LYS A 1 76 ? 12.390 -2.744 5.568 1.00 92.88 76 LYS A N 1
ATOM 576 C CA . LYS A 1 76 ? 13.573 -2.346 4.788 1.00 92.88 76 LYS A CA 1
ATOM 577 C C . LYS A 1 76 ? 13.184 -1.600 3.512 1.00 92.88 76 LYS A C 1
ATOM 579 O O . LYS A 1 76 ? 13.890 -0.685 3.083 1.00 92.88 76 LYS A O 1
ATOM 584 N N . THR A 1 77 ? 12.056 -1.966 2.911 1.00 93.75 77 THR A N 1
ATOM 585 C CA . THR A 1 77 ? 11.596 -1.392 1.644 1.00 93.75 77 THR A CA 1
ATOM 586 C C . THR A 1 77 ? 10.810 -0.086 1.822 1.00 93.75 77 THR A C 1
ATOM 588 O O . THR A 1 77 ? 10.645 0.664 0.854 1.00 93.75 77 THR A O 1
ATOM 591 N N . LEU A 1 78 ? 10.399 0.266 3.049 1.00 94.38 78 LEU A N 1
ATOM 592 C CA . LEU A 1 78 ? 9.504 1.403 3.303 1.00 94.38 78 LEU A CA 1
ATOM 593 C C . LEU A 1 78 ? 10.039 2.720 2.736 1.00 94.38 78 LEU A C 1
ATOM 595 O O . LEU A 1 78 ? 9.300 3.441 2.070 1.00 94.38 78 LEU A O 1
ATOM 599 N N . ARG A 1 79 ? 11.330 3.022 2.932 1.00 93.38 79 ARG A N 1
ATOM 600 C CA . ARG A 1 79 ? 11.936 4.271 2.437 1.00 93.38 79 ARG A CA 1
ATOM 601 C C . ARG A 1 79 ? 11.756 4.433 0.926 1.00 93.38 79 ARG A C 1
ATOM 603 O O . ARG A 1 79 ? 11.334 5.493 0.476 1.00 93.38 79 ARG A O 1
ATOM 610 N N . ARG A 1 80 ? 12.026 3.374 0.157 1.00 92.56 80 ARG A N 1
ATOM 611 C CA . ARG A 1 80 ? 11.908 3.396 -1.310 1.00 92.56 80 ARG A CA 1
ATOM 612 C C . ARG A 1 80 ? 10.458 3.536 -1.763 1.00 92.56 80 ARG A C 1
ATOM 614 O O . ARG A 1 80 ? 10.196 4.233 -2.738 1.00 92.56 80 ARG A O 1
ATOM 621 N N . ALA A 1 81 ? 9.521 2.908 -1.053 1.00 95.31 81 ALA A N 1
ATOM 622 C CA . ALA A 1 81 ? 8.099 3.082 -1.327 1.00 95.31 81 ALA A CA 1
ATOM 623 C C . ALA A 1 81 ? 7.660 4.532 -1.071 1.00 95.31 81 ALA A C 1
ATOM 625 O O . ALA A 1 81 ? 7.001 5.130 -1.921 1.00 95.31 81 ALA A O 1
ATOM 626 N N . VAL A 1 82 ? 8.095 5.126 0.050 1.00 96.12 82 VAL A N 1
ATOM 627 C CA . VAL A 1 82 ? 7.837 6.538 0.373 1.00 96.12 82 VAL A CA 1
ATOM 628 C C . VAL A 1 82 ? 8.382 7.449 -0.721 1.00 96.12 82 VAL A C 1
ATOM 630 O O . VAL A 1 82 ? 7.660 8.334 -1.164 1.00 96.12 82 VAL A O 1
ATOM 633 N N . ASP A 1 83 ? 9.613 7.232 -1.187 1.00 93.94 83 ASP A N 1
ATOM 634 C CA . ASP A 1 83 ? 10.209 8.056 -2.245 1.00 93.94 83 ASP A CA 1
ATOM 635 C C . ASP A 1 83 ? 9.422 7.959 -3.563 1.00 93.94 83 ASP A C 1
ATOM 637 O O . ASP A 1 83 ? 9.163 8.976 -4.206 1.00 93.94 83 ASP A O 1
ATOM 641 N N . GLY A 1 84 ? 8.970 6.761 -3.949 1.00 92.62 84 GLY A N 1
ATOM 642 C CA . GLY A 1 84 ? 8.184 6.574 -5.170 1.00 92.62 84 GLY A CA 1
ATOM 643 C C . GLY A 1 84 ? 6.793 7.218 -5.111 1.00 92.62 84 GLY A C 1
ATOM 644 O O . GLY A 1 84 ? 6.381 7.885 -6.065 1.00 92.62 84 GLY A O 1
ATOM 645 N N . VAL A 1 85 ? 6.087 7.077 -3.983 1.00 95.56 85 VAL A N 1
ATOM 646 C CA . VAL A 1 85 ? 4.775 7.713 -3.776 1.00 95.56 85 VAL A CA 1
ATOM 647 C C . VAL A 1 85 ? 4.919 9.233 -3.628 1.00 95.56 85 VAL A C 1
ATOM 649 O O . VAL A 1 85 ? 4.120 9.979 -4.194 1.00 95.56 85 VAL A O 1
ATOM 652 N N . ALA A 1 86 ? 5.961 9.714 -2.943 1.00 95.19 86 ALA A N 1
ATOM 653 C CA . ALA A 1 86 ? 6.247 11.143 -2.822 1.00 95.19 86 ALA A CA 1
ATOM 654 C C . ALA A 1 86 ? 6.548 11.767 -4.190 1.00 95.19 86 ALA A C 1
ATOM 656 O O . ALA A 1 86 ? 5.972 12.798 -4.517 1.00 95.19 86 ALA A O 1
ATOM 657 N N . ALA A 1 87 ? 7.343 11.106 -5.036 1.00 90.56 87 ALA A N 1
ATOM 658 C CA . ALA A 1 87 ? 7.609 11.579 -6.393 1.00 90.56 87 ALA A CA 1
ATOM 659 C C . ALA A 1 87 ? 6.328 11.647 -7.248 1.00 90.56 87 ALA A C 1
ATOM 661 O O . ALA A 1 87 ? 6.171 12.547 -8.074 1.00 90.56 87 ALA A O 1
ATOM 662 N N . TRP A 1 88 ? 5.389 10.709 -7.072 1.00 92.00 88 TRP A N 1
ATOM 663 C CA . TRP A 1 88 ? 4.066 10.814 -7.697 1.00 92.00 88 TRP A CA 1
ATOM 664 C C . TRP A 1 88 ? 3.290 12.030 -7.177 1.00 92.00 88 TRP A C 1
ATOM 666 O O . TRP A 1 88 ? 2.743 12.789 -7.977 1.00 92.00 88 TRP A O 1
ATOM 676 N N . ALA A 1 89 ? 3.283 12.246 -5.862 1.00 93.50 89 ALA A N 1
ATOM 677 C CA . ALA A 1 89 ? 2.564 13.349 -5.238 1.00 93.50 89 ALA A CA 1
ATOM 678 C C . ALA A 1 89 ? 3.147 14.724 -5.621 1.00 93.50 89 ALA A C 1
ATOM 680 O O . ALA A 1 89 ? 2.389 15.661 -5.873 1.00 93.50 89 ALA A O 1
ATOM 681 N N . GLU A 1 90 ? 4.471 14.833 -5.754 1.00 90.19 90 GLU A N 1
ATOM 682 C CA . GLU A 1 90 ? 5.172 16.013 -6.283 1.00 90.19 90 GLU A CA 1
ATOM 683 C C . GLU A 1 90 ? 4.703 16.348 -7.699 1.00 90.19 90 GLU A C 1
ATOM 685 O O . GLU A 1 90 ? 4.300 17.478 -7.968 1.00 90.19 90 GLU A O 1
ATOM 690 N N . ARG A 1 91 ? 4.653 15.350 -8.594 1.00 86.19 91 ARG A N 1
ATOM 691 C CA . ARG A 1 91 ? 4.156 15.534 -9.971 1.00 86.19 91 ARG A CA 1
ATOM 692 C C . ARG A 1 91 ? 2.683 15.942 -10.037 1.00 86.19 91 ARG A C 1
ATOM 694 O O . ARG A 1 91 ? 2.251 16.487 -11.048 1.00 86.19 91 ARG A O 1
ATOM 701 N N . LYS A 1 92 ? 1.906 15.673 -8.985 1.00 85.81 92 LYS A N 1
ATOM 702 C CA . LYS A 1 92 ? 0.509 16.111 -8.840 1.00 85.81 92 LYS A CA 1
ATOM 703 C C . LYS A 1 92 ? 0.366 17.478 -8.159 1.00 85.81 92 LYS A C 1
ATOM 705 O O . LYS A 1 92 ? -0.755 17.958 -8.024 1.00 85.81 92 LYS A O 1
ATOM 710 N N . GLY A 1 93 ? 1.470 18.120 -7.770 1.00 87.75 93 GLY A N 1
ATOM 711 C CA . GLY A 1 93 ? 1.472 19.450 -7.160 1.00 87.75 93 GLY A CA 1
ATOM 712 C C . GLY A 1 93 ? 1.105 19.465 -5.674 1.00 87.75 93 GLY A C 1
ATOM 713 O O . GLY A 1 93 ? 0.638 20.487 -5.170 1.00 87.75 93 GLY A O 1
ATOM 714 N N . HIS A 1 94 ? 1.280 18.353 -4.951 1.00 90.19 94 HIS A N 1
ATOM 715 C CA . HIS A 1 94 ? 1.018 18.330 -3.511 1.00 90.19 94 HIS A CA 1
ATOM 716 C C . HIS A 1 94 ? 2.045 19.144 -2.722 1.00 90.19 94 HIS A C 1
ATOM 718 O O . HIS A 1 94 ? 3.246 19.039 -2.946 1.00 90.19 94 HIS A O 1
ATOM 724 N N . LYS A 1 95 ? 1.557 19.917 -1.744 1.00 90.44 95 LYS A N 1
ATOM 725 C CA . LYS A 1 95 ? 2.390 20.777 -0.888 1.00 90.44 95 LYS A CA 1
ATOM 726 C C . LYS A 1 95 ? 3.313 19.992 0.042 1.00 90.44 95 LYS A C 1
ATOM 728 O O . LYS A 1 95 ? 4.434 20.419 0.283 1.00 90.44 95 LYS A O 1
ATOM 733 N N . GLU A 1 96 ? 2.853 18.843 0.540 1.00 95.00 96 GLU A N 1
ATOM 734 C CA . GLU A 1 96 ? 3.615 17.983 1.456 1.00 95.00 96 GLU A CA 1
ATOM 735 C C . GLU A 1 96 ? 3.652 16.523 0.960 1.00 95.00 96 GLU A C 1
ATOM 737 O O . GLU A 1 96 ? 3.011 15.636 1.534 1.00 95.00 96 GLU A O 1
ATOM 742 N N . PRO A 1 97 ? 4.395 16.243 -0.126 1.00 93.12 97 PRO A N 1
ATOM 743 C CA . PRO A 1 97 ? 4.378 14.949 -0.810 1.00 93.12 97 PRO A CA 1
ATOM 744 C C . PRO A 1 97 ? 4.795 13.780 0.081 1.00 93.12 97 PRO A C 1
ATOM 746 O O . PRO A 1 97 ? 4.165 12.724 0.067 1.00 93.12 97 PRO A O 1
ATOM 749 N N . ARG A 1 98 ? 5.839 13.972 0.896 1.00 95.62 98 ARG A N 1
ATOM 750 C CA . ARG A 1 98 ? 6.337 12.944 1.821 1.00 95.62 98 ARG A CA 1
ATOM 751 C C . ARG A 1 98 ? 5.362 12.672 2.964 1.00 95.62 98 ARG A C 1
ATOM 753 O O . ARG A 1 98 ? 5.224 11.519 3.365 1.00 95.62 98 ARG A O 1
ATOM 760 N N . THR A 1 99 ? 4.679 13.694 3.477 1.00 96.12 99 THR A N 1
ATOM 761 C CA . THR A 1 99 ? 3.661 13.532 4.528 1.00 96.12 99 THR A CA 1
ATOM 762 C C . THR A 1 99 ? 2.490 12.707 4.005 1.00 96.12 99 THR A C 1
ATOM 764 O O . THR A 1 99 ? 2.097 11.727 4.638 1.00 96.12 99 THR A O 1
ATOM 767 N N . LEU A 1 100 ? 2.003 13.032 2.800 1.00 95.75 100 LEU A N 1
ATOM 768 C CA . LEU A 1 100 ? 0.984 12.237 2.120 1.00 95.75 100 LEU A CA 1
ATOM 769 C C . LEU A 1 100 ? 1.454 10.795 1.902 1.00 95.75 100 LEU A C 1
ATOM 771 O O . LEU A 1 100 ? 0.738 9.872 2.278 1.00 95.75 100 LEU A O 1
ATOM 775 N N . ALA A 1 101 ? 2.654 10.606 1.341 1.00 96.25 101 ALA A N 1
ATOM 776 C CA . ALA A 1 101 ? 3.216 9.293 1.030 1.00 96.25 101 ALA A CA 1
ATOM 777 C C . ALA A 1 101 ? 3.290 8.377 2.259 1.00 96.25 101 ALA A C 1
ATOM 779 O O . ALA A 1 101 ? 2.840 7.235 2.199 1.00 96.25 101 ALA A O 1
ATOM 780 N N . ASN A 1 102 ? 3.799 8.882 3.386 1.00 95.19 102 ASN A N 1
ATOM 781 C CA . ASN A 1 102 ? 3.830 8.117 4.633 1.00 95.19 102 ASN A CA 1
ATOM 782 C C . ASN A 1 102 ? 2.418 7.746 5.097 1.00 95.19 102 ASN A C 1
ATOM 784 O O . ASN A 1 102 ? 2.170 6.586 5.417 1.00 95.19 102 ASN A O 1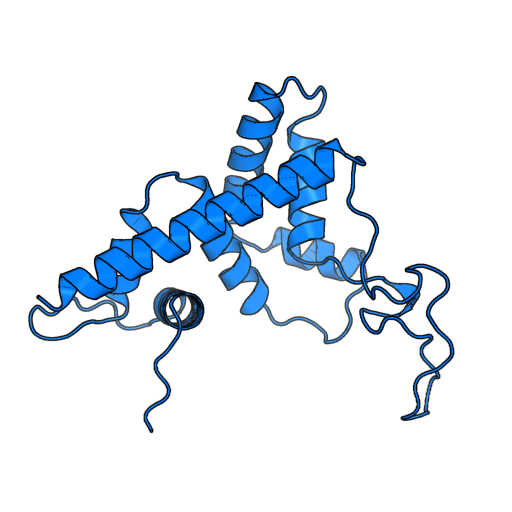
ATOM 788 N N . ALA A 1 103 ? 1.486 8.703 5.097 1.00 94.31 103 ALA A N 1
ATOM 789 C CA . ALA A 1 103 ? 0.124 8.458 5.555 1.00 94.31 103 ALA A CA 1
ATOM 790 C C . ALA A 1 103 ? -0.587 7.387 4.711 1.00 94.31 103 ALA A C 1
ATOM 792 O O . ALA A 1 103 ? -1.211 6.484 5.271 1.00 94.31 103 ALA A O 1
ATOM 793 N N . VAL A 1 104 ? -0.478 7.455 3.379 1.00 96.56 104 VAL A N 1
ATOM 794 C CA . VAL A 1 104 ? -1.138 6.489 2.483 1.00 96.56 104 VAL A CA 1
ATOM 795 C C . VAL A 1 104 ? -0.475 5.116 2.526 1.00 96.56 104 VAL A C 1
ATOM 797 O O . VAL A 1 104 ? -1.196 4.129 2.509 1.00 96.56 104 VAL A O 1
ATOM 800 N N . LEU A 1 105 ? 0.853 5.021 2.665 1.00 95.88 105 LEU A N 1
ATOM 801 C CA . LEU A 1 105 ? 1.547 3.731 2.806 1.00 95.88 105 LEU A CA 1
ATOM 802 C C . LEU A 1 105 ? 1.205 3.040 4.128 1.00 95.88 105 LEU A C 1
ATOM 804 O O . LEU A 1 105 ? 0.917 1.848 4.141 1.00 95.88 105 LEU A O 1
ATOM 808 N N . ILE A 1 106 ? 1.175 3.794 5.229 1.00 92.81 106 ILE A N 1
ATOM 809 C CA . ILE A 1 106 ? 0.746 3.289 6.540 1.00 92.81 106 ILE A CA 1
ATOM 810 C C . ILE A 1 106 ? -0.704 2.800 6.481 1.00 92.81 106 ILE A C 1
ATOM 812 O O . ILE A 1 106 ? -1.025 1.741 7.019 1.00 92.81 106 ILE A O 1
ATOM 816 N N . TYR A 1 107 ? -1.585 3.564 5.829 1.00 94.00 107 TYR A N 1
ATOM 817 C CA . TYR A 1 107 ? -2.969 3.153 5.621 1.00 94.00 107 TYR A CA 1
ATOM 818 C C . TYR A 1 107 ? -3.059 1.885 4.767 1.00 94.00 107 TYR A C 1
ATOM 820 O O . TYR A 1 107 ? -3.753 0.956 5.150 1.00 94.00 107 T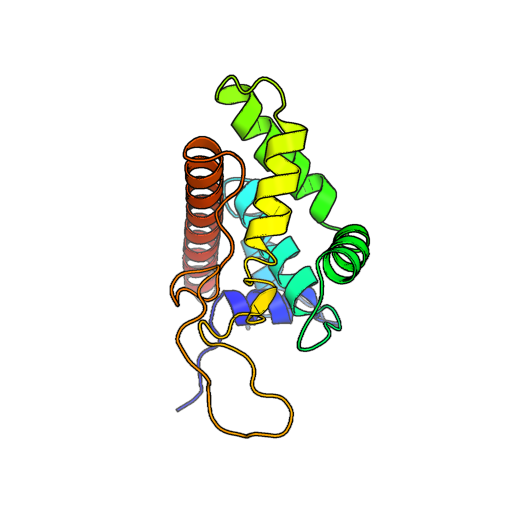YR A O 1
ATOM 828 N N . TRP A 1 108 ? -2.342 1.834 3.644 1.00 95.00 108 TRP A N 1
ATOM 829 C CA . TRP A 1 108 ? -2.371 0.721 2.695 1.00 95.00 108 TRP A CA 1
ATOM 830 C C . TRP A 1 108 ? -1.902 -0.600 3.315 1.00 95.00 108 TRP A C 1
ATOM 832 O O . TRP A 1 108 ? -2.494 -1.638 3.049 1.00 95.00 108 TRP A O 1
ATOM 842 N N . LEU A 1 109 ? -0.893 -0.563 4.192 1.00 92.94 109 LEU A N 1
ATOM 843 C CA . LEU A 1 109 ? -0.430 -1.749 4.920 1.00 92.94 109 LEU A CA 1
ATOM 844 C C . LEU A 1 109 ? -1.333 -2.120 6.110 1.00 92.94 109 LEU A C 1
ATOM 846 O O . LEU A 1 109 ? -1.412 -3.284 6.499 1.00 92.94 109 LEU A O 1
ATOM 850 N N . HIS A 1 110 ? -2.000 -1.143 6.726 1.00 92.19 110 HIS A N 1
ATOM 851 C CA . HIS A 1 110 ? -2.823 -1.363 7.912 1.00 92.19 110 HIS A CA 1
ATOM 852 C C . HIS A 1 110 ? -4.053 -0.452 7.916 1.00 92.19 110 HIS A C 1
ATOM 854 O O . HIS A 1 110 ? -4.100 0.568 8.605 1.00 92.19 110 HIS A O 1
ATOM 860 N N . ASP A 1 111 ? -5.097 -0.820 7.181 1.00 93.69 111 ASP A N 1
ATOM 861 C CA . ASP A 1 111 ? -6.323 -0.022 7.073 1.00 93.69 111 ASP A CA 1
ATOM 862 C C . ASP A 1 111 ? -7.345 -0.324 8.183 1.00 93.69 111 ASP A C 1
ATOM 864 O O . ASP A 1 111 ? -8.384 0.329 8.252 1.00 93.69 111 ASP A O 1
ATOM 868 N N . ASN A 1 112 ? -7.050 -1.242 9.108 1.00 91.88 112 ASN A N 1
ATOM 869 C CA . ASN A 1 112 ? -7.979 -1.699 10.144 1.00 91.88 112 ASN A CA 1
ATOM 870 C C . ASN A 1 112 ? -8.518 -0.577 11.045 1.00 91.88 112 ASN A C 1
ATOM 872 O O . ASN A 1 112 ? -7.778 0.183 11.676 1.00 91.88 112 ASN A O 1
ATOM 876 N N . CYS A 1 113 ? -9.843 -0.536 11.186 1.00 91.75 113 CYS A N 1
ATOM 877 C CA . CYS A 1 113 ? -10.549 0.307 12.140 1.00 91.75 113 CYS A CA 1
ATOM 878 C C . CYS A 1 113 ? -10.213 -0.119 13.573 1.00 91.75 113 CYS A C 1
ATOM 880 O O . CYS A 1 113 ? -10.609 -1.201 14.000 1.00 91.75 113 CYS A O 1
ATOM 882 N N . GLN A 1 114 ? -9.553 0.762 14.325 1.00 88.56 114 GLN A N 1
ATOM 883 C CA . GLN A 1 114 ? -9.059 0.476 15.674 1.00 88.56 114 GLN A CA 1
ATOM 884 C C . GLN A 1 114 ? -10.160 0.060 16.672 1.00 88.56 114 GLN A C 1
ATOM 886 O O . GLN A 1 114 ? -10.014 -0.986 17.295 1.00 88.56 114 GLN A O 1
ATOM 891 N N . PRO A 1 115 ? -11.322 0.740 16.768 1.00 88.44 115 PRO A N 1
ATOM 892 C CA . PRO A 1 115 ? -12.369 0.321 17.709 1.00 88.44 115 PRO A CA 1
ATOM 893 C C . PRO A 1 115 ? -12.945 -1.087 17.506 1.00 88.44 115 PRO A C 1
ATOM 895 O O . PRO A 1 115 ? -13.391 -1.700 18.469 1.00 88.44 115 PRO A O 1
ATOM 898 N N . CYS A 1 116 ? -12.979 -1.602 16.271 1.00 90.06 116 CYS A N 1
ATOM 899 C CA . CYS A 1 116 ? -13.471 -2.961 15.985 1.00 90.06 116 CYS A CA 1
ATOM 900 C C . CYS A 1 116 ? -12.357 -3.948 15.606 1.00 90.06 116 CYS A C 1
ATOM 902 O O . CYS A 1 116 ? -12.613 -5.139 15.399 1.00 90.06 116 CYS A O 1
ATOM 904 N N . LEU A 1 117 ? -11.123 -3.451 15.504 1.00 86.06 117 LEU A N 1
ATOM 905 C CA . LEU A 1 117 ? -9.920 -4.144 15.052 1.00 86.06 117 LEU A CA 1
ATOM 906 C C . LEU A 1 117 ? -10.147 -4.899 13.728 1.00 86.06 117 LEU A C 1
ATOM 908 O O . LEU A 1 117 ? -9.827 -6.081 13.617 1.00 86.06 117 LEU A O 1
ATOM 912 N N . GLY A 1 118 ? -10.783 -4.236 12.757 1.00 89.38 118 GLY A N 1
ATOM 913 C CA . GLY A 1 118 ? -11.058 -4.809 11.431 1.00 89.38 118 GLY A CA 1
ATOM 914 C C . GLY A 1 118 ? -12.384 -5.569 11.283 1.00 89.38 118 GLY A C 1
ATOM 915 O O . GLY A 1 118 ? -12.781 -5.880 10.168 1.00 89.38 118 GLY A O 1
ATOM 916 N N . ARG A 1 119 ? -13.117 -5.853 12.370 1.00 89.00 119 ARG A N 1
ATOM 917 C CA . ARG A 1 119 ? -14.308 -6.736 12.328 1.00 89.00 119 ARG A CA 1
ATOM 918 C C . ARG A 1 119 ? -15.579 -6.109 11.754 1.00 89.00 119 ARG A C 1
ATOM 920 O O . ARG A 1 119 ? -16.547 -6.816 11.483 1.00 89.00 119 ARG A O 1
ATOM 927 N N . GLY A 1 120 ? -15.654 -4.781 11.719 1.00 92.56 120 GLY A N 1
ATOM 928 C CA . GLY A 1 120 ? -16.883 -4.054 11.379 1.00 92.56 120 GLY A CA 1
ATOM 929 C C . GLY A 1 120 ? -17.979 -4.093 12.456 1.00 92.56 120 GLY A C 1
ATOM 930 O O . GLY A 1 120 ? -18.977 -3.395 12.325 1.00 92.56 120 GLY A O 1
ATOM 931 N N . HIS A 1 121 ? -17.794 -4.825 13.556 1.00 92.44 121 HIS A N 1
ATOM 932 C CA . HIS A 1 121 ? -18.747 -4.932 14.668 1.00 92.44 121 HIS A CA 1
ATOM 933 C C . HIS A 1 121 ? -18.060 -4.653 16.011 1.00 92.44 121 HIS A C 1
ATOM 935 O O . HIS A 1 121 ? -16.847 -4.823 16.137 1.00 92.44 121 HIS A O 1
ATOM 941 N N . GLU A 1 122 ? -18.822 -4.188 17.001 1.00 86.94 122 GLU A N 1
ATOM 942 C CA . GLU A 1 122 ? -18.344 -3.964 18.368 1.00 86.94 122 GLU A CA 1
ATOM 943 C C . GLU A 1 122 ? -17.801 -5.274 18.968 1.00 86.94 122 GLU A C 1
ATOM 945 O O . GLU A 1 122 ? -18.374 -6.354 18.789 1.00 86.94 122 GLU A O 1
ATOM 950 N N . VAL A 1 123 ? -16.671 -5.173 19.673 1.00 78.69 123 VAL A N 1
ATOM 951 C CA . VAL A 1 123 ? -16.041 -6.305 20.357 1.00 78.69 123 VAL A CA 1
ATOM 952 C C . VAL A 1 123 ? -16.728 -6.498 21.706 1.00 78.69 123 VAL A C 1
ATOM 954 O O . VAL A 1 123 ? -16.658 -5.625 22.566 1.00 78.69 123 VAL A O 1
ATOM 957 N N . ILE A 1 124 ? -17.375 -7.648 21.902 1.00 79.19 124 ILE A N 1
ATOM 958 C CA . ILE A 1 124 ? -17.908 -8.052 23.206 1.00 79.19 124 ILE A CA 1
ATOM 959 C C . ILE A 1 124 ? -16.847 -8.916 23.892 1.00 79.19 124 ILE A C 1
ATOM 961 O O . ILE A 1 124 ? -16.595 -10.050 23.486 1.00 79.19 124 ILE A O 1
ATOM 965 N N . HIS A 1 125 ? -16.196 -8.377 24.923 1.00 74.62 125 HIS A N 1
ATOM 966 C CA . HIS A 1 125 ? -15.162 -9.107 25.657 1.00 74.62 125 HIS A CA 1
ATOM 967 C C . HIS A 1 125 ? -15.731 -10.382 26.299 1.00 74.62 125 HIS A C 1
ATOM 969 O O . HIS A 1 125 ? -16.741 -10.334 26.995 1.00 74.62 125 HIS A O 1
ATOM 975 N N . GLY A 1 126 ? -15.076 -11.523 26.059 1.00 77.06 126 GLY A N 1
ATOM 976 C CA . GLY A 1 126 ? -15.468 -12.821 26.624 1.00 77.06 126 GLY A CA 1
ATOM 977 C C . GLY A 1 126 ? -16.635 -13.524 25.919 1.00 77.06 126 GLY A C 1
ATOM 978 O O . GLY A 1 126 ? -17.061 -14.575 26.384 1.00 77.06 126 GLY A O 1
ATOM 979 N N . SER A 1 127 ? -17.136 -12.987 24.801 1.00 75.06 127 SER A N 1
ATOM 980 C CA . SER A 1 127 ? -18.223 -13.591 24.024 1.00 75.06 127 SER A CA 1
ATOM 981 C C . SER A 1 127 ? -17.748 -13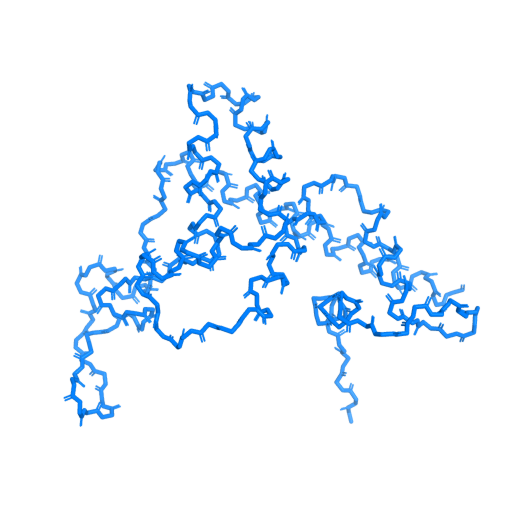.998 22.623 1.00 75.06 127 SER A C 1
ATOM 983 O O . SER A 1 127 ? -17.040 -13.224 21.976 1.00 75.06 127 SER A O 1
ATOM 985 N N . PRO A 1 128 ? -18.148 -15.178 22.108 1.00 72.62 128 PRO A N 1
ATOM 986 C CA . PRO A 1 128 ? -17.877 -15.564 20.724 1.00 72.62 128 PRO A CA 1
ATOM 987 C C . PRO A 1 128 ? -18.794 -14.850 19.713 1.00 72.62 128 PRO A C 1
ATOM 989 O O . PRO A 1 128 ? -18.623 -15.022 18.508 1.00 72.62 128 PRO A O 1
ATOM 992 N N . VAL A 1 129 ? -19.778 -14.073 20.178 1.00 78.88 129 VAL A N 1
ATOM 993 C CA . VAL A 1 129 ? -20.787 -13.421 19.333 1.00 78.88 129 VAL A CA 1
ATOM 994 C C . VAL A 1 129 ? -20.358 -11.991 18.991 1.00 78.88 129 VAL A C 1
ATOM 996 O O . VAL A 1 129 ? -19.855 -11.261 19.847 1.00 78.88 129 VAL A O 1
ATOM 999 N N . LEU A 1 130 ? -20.576 -11.572 17.741 1.00 78.06 130 LEU A N 1
ATOM 1000 C CA . LEU A 1 130 ? -20.336 -10.191 17.316 1.00 78.06 130 LEU A CA 1
ATOM 1001 C C . LEU A 1 130 ? -21.378 -9.250 17.931 1.00 78.06 130 LEU A C 1
ATOM 1003 O O . LEU A 1 130 ? -22.564 -9.575 17.995 1.00 78.06 130 LEU A O 1
ATOM 1007 N N . GLY A 1 131 ? -20.925 -8.076 18.374 1.00 83.44 131 GLY A N 1
ATOM 1008 C CA . GLY A 1 131 ? -21.808 -7.016 18.841 1.00 83.44 131 GLY A CA 1
ATOM 1009 C C . GLY A 1 131 ? -22.513 -6.288 17.700 1.00 83.44 131 GLY A C 1
ATOM 1010 O O . GLY A 1 131 ? -22.584 -6.751 16.562 1.00 83.44 131 GLY A O 1
ATOM 1011 N N . ARG A 1 132 ? -23.037 -5.099 18.006 1.00 90.38 132 ARG A N 1
ATOM 1012 C CA . ARG A 1 132 ? -23.679 -4.239 17.004 1.00 90.38 132 ARG A CA 1
ATOM 1013 C C . ARG A 1 132 ? -22.670 -3.793 15.947 1.00 90.38 132 ARG A C 1
ATOM 1015 O O . ARG A 1 132 ? -21.461 -3.833 16.170 1.00 90.38 132 ARG A O 1
ATOM 1022 N N . GLN A 1 133 ? -23.166 -3.321 14.806 1.00 94.44 133 GLN A N 1
ATOM 1023 C CA . GLN A 1 133 ? -22.319 -2.700 13.791 1.00 94.44 133 GLN A CA 1
ATOM 1024 C C . GLN A 1 133 ? -21.458 -1.589 14.414 1.00 94.44 133 GLN A C 1
ATOM 1026 O O . GLN A 1 133 ? -21.939 -0.764 15.196 1.00 94.44 133 GLN A O 1
ATOM 1031 N N . CYS A 1 134 ? -20.171 -1.568 14.072 1.00 93.56 134 CYS A N 1
ATOM 1032 C CA . CYS A 1 134 ? -19.230 -0.602 14.612 1.00 93.56 134 CYS A CA 1
ATOM 1033 C C . CYS A 1 134 ? -19.601 0.809 14.152 1.00 93.56 134 CYS A C 1
ATOM 1035 O O . CYS A 1 134 ? -19.527 1.136 12.967 1.00 93.56 134 CYS A O 1
ATOM 1037 N N . ARG A 1 135 ? -19.912 1.678 15.117 1.00 92.75 135 ARG A N 1
ATOM 1038 C CA . ARG A 1 135 ? -20.293 3.074 14.863 1.00 92.75 135 ARG A CA 1
ATOM 1039 C C . ARG A 1 135 ? -19.164 3.930 14.287 1.00 92.75 135 ARG A C 1
ATOM 1041 O O . ARG A 1 135 ? -19.442 4.940 13.655 1.00 92.75 135 ARG A O 1
ATOM 1048 N N . LYS A 1 136 ? -17.895 3.546 14.486 1.00 92.31 136 LYS A N 1
ATOM 1049 C CA . LYS A 1 136 ? -16.751 4.332 13.995 1.00 92.31 136 LYS A CA 1
ATOM 1050 C C . LYS A 1 136 ? -16.499 4.148 12.499 1.00 92.31 136 LYS A C 1
ATOM 1052 O O . LYS A 1 136 ? -16.176 5.125 11.835 1.00 92.31 136 LYS A O 1
ATOM 1057 N N . CYS A 1 137 ? -16.613 2.922 11.987 1.00 93.62 137 CYS A N 1
ATOM 1058 C CA . CYS A 1 137 ? -16.381 2.610 10.571 1.00 93.62 137 CYS A CA 1
ATOM 1059 C C . CYS A 1 137 ? -17.665 2.318 9.784 1.00 93.62 137 CYS A C 1
ATOM 1061 O O . CYS A 1 137 ? -17.589 2.023 8.594 1.00 93.62 137 CYS A O 1
ATOM 1063 N N . GLY A 1 138 ? -18.833 2.353 10.435 1.00 93.25 138 GLY A N 1
ATOM 1064 C CA . GLY A 1 138 ? -20.116 2.046 9.798 1.00 93.25 138 GLY A CA 1
ATOM 1065 C C . GLY A 1 138 ? -20.202 0.611 9.279 1.00 93.25 138 GLY A C 1
ATOM 1066 O O . GLY A 1 138 ? -20.868 0.355 8.286 1.00 93.25 138 GLY A O 1
ATOM 1067 N N . GLY A 1 139 ? -19.478 -0.324 9.900 1.00 93.31 139 GLY A N 1
ATOM 1068 C CA . GLY A 1 139 ? -19.445 -1.721 9.464 1.00 93.31 139 GLY A CA 1
ATOM 1069 C C . GLY A 1 139 ? -18.333 -2.092 8.486 1.00 93.31 139 GLY A C 1
ATOM 1070 O O . GLY A 1 139 ? -18.102 -3.279 8.293 1.00 93.31 139 GLY A O 1
ATOM 1071 N N . SER A 1 140 ? -17.598 -1.131 7.917 1.00 94.38 140 SER A N 1
ATOM 1072 C CA . SER A 1 140 ? -16.581 -1.435 6.894 1.00 94.38 140 SER A CA 1
ATOM 1073 C C . SER A 1 140 ? -15.365 -2.195 7.428 1.00 94.38 140 SER A C 1
ATOM 1075 O O . SER A 1 140 ? -14.618 -2.788 6.658 1.00 94.38 140 SER A O 1
ATOM 1077 N N . GLY A 1 141 ? -15.115 -2.117 8.737 1.00 93.00 141 GLY A N 1
ATOM 1078 C CA . GLY A 1 141 ? -13.890 -2.631 9.348 1.00 93.00 141 GLY A CA 1
ATOM 1079 C C . GLY A 1 141 ? -12.647 -1.791 9.043 1.00 93.00 141 GLY A C 1
ATOM 1080 O O . GLY A 1 141 ? -11.611 -2.033 9.651 1.00 93.00 141 GLY A O 1
ATOM 1081 N N . LYS A 1 142 ? -12.740 -0.755 8.201 1.00 93.62 142 LYS A N 1
ATOM 1082 C CA . LYS A 1 142 ? -11.602 0.055 7.749 1.00 93.62 142 LYS A CA 1
ATOM 1083 C C . LYS A 1 142 ? -11.626 1.470 8.325 1.00 93.62 142 LYS A C 1
ATOM 1085 O O . LYS A 1 142 ? -12.681 2.011 8.664 1.00 93.62 142 LYS A O 1
ATOM 1090 N N . ARG A 1 143 ? -10.450 2.079 8.466 1.00 91.94 143 ARG A N 1
ATOM 1091 C CA . ARG A 1 143 ? -10.273 3.509 8.748 1.00 91.94 143 ARG A CA 1
ATOM 1092 C C . ARG A 1 143 ? -10.635 4.314 7.503 1.00 91.94 143 ARG A C 1
ATOM 1094 O O . ARG A 1 143 ? -10.627 3.801 6.384 1.00 91.94 143 ARG A O 1
ATOM 1101 N N . ASN A 1 144 ? -10.898 5.599 7.701 1.00 90.94 144 ASN A N 1
ATOM 1102 C CA . ASN A 1 144 ? -11.023 6.520 6.579 1.00 90.94 144 ASN A CA 1
ATOM 1103 C C . ASN A 1 144 ? -9.646 6.725 5.930 1.00 90.94 144 ASN A C 1
ATOM 1105 O O . ASN A 1 144 ? -8.673 6.913 6.668 1.00 90.94 144 ASN A O 1
ATOM 1109 N N . PRO A 1 145 ? -9.555 6.717 4.589 1.00 92.31 145 PRO A N 1
ATOM 1110 C CA . PRO A 1 145 ? -8.326 7.064 3.893 1.00 92.31 145 PRO A CA 1
ATOM 1111 C C . PRO A 1 145 ? -7.797 8.437 4.335 1.00 92.31 145 PRO A C 1
ATOM 1113 O O . PRO A 1 145 ? -8.590 9.370 4.520 1.00 92.31 145 PRO A O 1
ATOM 1116 N N . PRO A 1 146 ? -6.474 8.591 4.505 1.00 93.12 146 PRO A N 1
ATOM 1117 C CA . PRO A 1 146 ? -5.882 9.875 4.860 1.00 93.12 146 PRO A CA 1
ATOM 1118 C C . PRO A 1 146 ? -6.054 10.885 3.719 1.00 93.12 146 PRO A C 1
ATOM 1120 O O . PRO A 1 146 ? -6.222 10.506 2.566 1.00 93.12 146 PRO A O 1
ATOM 1123 N N . ALA A 1 147 ? -5.987 12.182 4.025 1.00 91.12 147 ALA A N 1
ATOM 1124 C CA . ALA A 1 147 ? -5.976 13.264 3.027 1.00 91.12 147 ALA A CA 1
ATOM 1125 C C . ALA A 1 147 ? -7.153 13.281 2.015 1.00 91.12 147 ALA A C 1
ATOM 1127 O O . ALA A 1 147 ? -7.036 13.864 0.935 1.00 91.12 147 ALA A O 1
ATOM 1128 N N . GLY A 1 148 ? -8.297 12.671 2.346 1.00 91.25 148 GLY A N 1
ATOM 1129 C CA . GLY A 1 148 ? -9.515 12.727 1.529 1.00 91.25 148 GLY A CA 1
ATOM 1130 C C . GLY A 1 148 ? -9.322 12.175 0.111 1.00 91.25 148 GLY A C 1
ATOM 1131 O O . GLY A 1 148 ? -8.715 11.122 -0.078 1.00 91.25 148 GLY A O 1
ATOM 1132 N N . GLU A 1 149 ? -9.832 12.889 -0.898 1.00 91.06 149 GLU A N 1
ATOM 1133 C CA . GLU A 1 149 ? -9.764 12.466 -2.310 1.00 91.06 149 GLU A CA 1
ATOM 1134 C C . GLU A 1 149 ? -8.335 12.298 -2.828 1.00 91.06 149 GLU A C 1
ATOM 1136 O O . GLU A 1 149 ? -8.054 11.412 -3.630 1.00 91.06 149 GLU A O 1
ATOM 1141 N N . THR A 1 150 ? -7.404 13.101 -2.315 1.00 89.12 150 THR A N 1
ATOM 1142 C CA . THR A 1 150 ? -5.990 12.978 -2.669 1.00 89.12 150 THR A CA 1
ATOM 1143 C C . THR A 1 150 ? -5.419 11.633 -2.227 1.00 89.12 150 THR A C 1
ATOM 1145 O O . THR A 1 150 ? -4.743 10.960 -3.004 1.00 89.12 150 THR A O 1
ATOM 1148 N N . GLY A 1 151 ? -5.683 11.226 -0.982 1.00 93.12 151 GLY A N 1
ATOM 1149 C CA . GLY A 1 151 ? -5.190 9.943 -0.490 1.00 93.12 151 GLY A CA 1
ATOM 1150 C C . GLY A 1 151 ? -5.850 8.771 -1.198 1.00 93.12 151 GLY A C 1
ATOM 1151 O O . GLY A 1 151 ? -5.162 7.816 -1.533 1.00 93.12 151 GLY A O 1
ATOM 1152 N N . LYS A 1 152 ? -7.144 8.871 -1.531 1.00 94.62 152 LYS A N 1
ATOM 1153 C CA . LYS A 1 152 ? -7.818 7.873 -2.380 1.00 94.62 152 LYS A CA 1
ATOM 1154 C C . LYS A 1 152 ? -7.156 7.749 -3.753 1.00 94.62 152 LYS A C 1
ATOM 1156 O O . LYS A 1 152 ? -6.902 6.639 -4.202 1.00 94.62 152 LYS A O 1
ATOM 1161 N N . ALA A 1 153 ? -6.823 8.868 -4.397 1.00 89.56 153 ALA A N 1
ATOM 1162 C CA . ALA A 1 153 ? -6.126 8.854 -5.681 1.00 89.56 153 ALA A CA 1
ATOM 1163 C C . ALA A 1 153 ? -4.728 8.218 -5.579 1.00 89.56 153 ALA A C 1
ATOM 1165 O O . ALA A 1 153 ? -4.324 7.484 -6.480 1.00 89.56 153 ALA A O 1
ATOM 1166 N N . ALA A 1 154 ? -4.006 8.463 -4.482 1.00 93.88 154 ALA A N 1
ATOM 1167 C CA . ALA A 1 154 ? -2.717 7.827 -4.224 1.00 93.88 154 ALA A CA 1
ATOM 1168 C C . ALA A 1 154 ? -2.859 6.310 -4.015 1.00 93.88 154 ALA A C 1
ATOM 1170 O O . ALA A 1 154 ? -2.090 5.551 -4.593 1.00 93.88 154 ALA A O 1
ATOM 1171 N N . LEU A 1 155 ? -3.861 5.873 -3.244 1.00 96.25 155 LEU A N 1
ATOM 1172 C CA . LEU A 1 155 ? -4.155 4.454 -3.019 1.00 96.25 155 LEU A CA 1
ATOM 1173 C C . LEU A 1 155 ? -4.512 3.740 -4.328 1.00 96.25 155 LEU A C 1
ATOM 1175 O O . LEU A 1 155 ? -3.907 2.720 -4.637 1.00 96.25 155 LEU A O 1
ATOM 1179 N N . ASN A 1 156 ? -5.390 4.325 -5.149 1.00 92.38 156 ASN A N 1
ATOM 1180 C CA . ASN A 1 156 ? -5.725 3.771 -6.464 1.00 92.38 156 ASN A CA 1
ATOM 1181 C C . ASN A 1 156 ? -4.482 3.651 -7.359 1.00 92.38 156 ASN A C 1
ATOM 1183 O O . ASN A 1 156 ? -4.273 2.626 -7.996 1.00 92.38 156 ASN A O 1
ATOM 1187 N N . MET A 1 157 ? -3.613 4.668 -7.365 1.00 94.00 157 MET A N 1
ATOM 1188 C CA . MET A 1 157 ? -2.356 4.611 -8.115 1.00 94.00 157 MET A CA 1
ATOM 1189 C C . MET A 1 157 ? -1.428 3.496 -7.619 1.00 94.00 157 MET A C 1
ATOM 1191 O O . MET A 1 157 ? -0.780 2.835 -8.432 1.00 94.00 157 MET A O 1
ATOM 1195 N N . MET A 1 158 ? -1.346 3.283 -6.305 1.00 95.44 158 MET A N 1
ATOM 1196 C CA . MET A 1 158 ? -0.561 2.192 -5.727 1.00 95.44 158 MET A CA 1
ATOM 1197 C C . MET A 1 158 ? -1.120 0.829 -6.152 1.00 95.44 158 MET A C 1
ATOM 1199 O O . MET A 1 158 ? -0.347 -0.028 -6.585 1.00 95.44 158 MET A O 1
ATOM 1203 N N . ASP A 1 159 ? -2.441 0.656 -6.103 1.00 93.31 159 ASP A N 1
ATOM 1204 C CA . ASP A 1 159 ? -3.115 -0.574 -6.528 1.00 93.31 159 ASP A CA 1
ATOM 1205 C C . ASP A 1 159 ? -2.911 -0.842 -8.027 1.00 93.31 159 ASP A C 1
ATOM 1207 O O . ASP A 1 159 ? -2.561 -1.963 -8.403 1.00 93.31 159 ASP A O 1
ATOM 1211 N N . ASP A 1 160 ? -3.007 0.187 -8.876 1.00 89.69 160 ASP A N 1
ATOM 1212 C CA . ASP A 1 160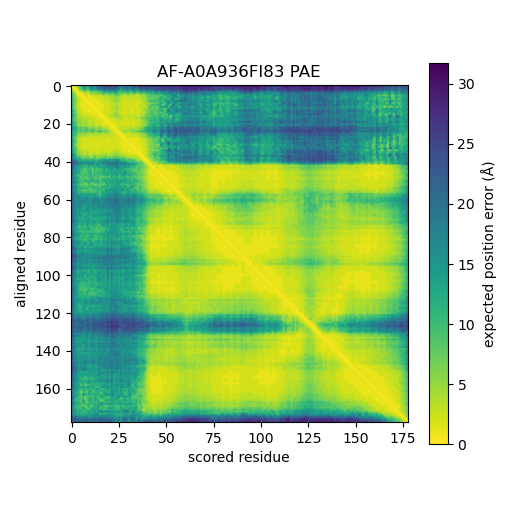 ? -2.707 0.094 -10.310 1.00 89.69 160 ASP A CA 1
ATOM 1213 C C . ASP A 1 160 ? -1.249 -0.326 -10.556 1.00 89.69 160 ASP A C 1
ATOM 1215 O O . ASP A 1 160 ? -0.975 -1.214 -11.368 1.00 89.69 160 ASP A O 1
ATOM 1219 N N . CYS A 1 161 ? -0.294 0.264 -9.825 1.00 89.62 161 CYS A N 1
ATOM 1220 C CA . CYS A 1 161 ? 1.123 -0.097 -9.925 1.00 89.62 161 CYS A CA 1
ATOM 1221 C C . CYS A 1 161 ? 1.359 -1.571 -9.570 1.00 89.62 161 CYS A C 1
ATOM 1223 O O . CYS A 1 161 ? 2.118 -2.262 -10.257 1.00 89.62 161 CYS A O 1
ATOM 1225 N N . VAL A 1 162 ? 0.704 -2.068 -8.518 1.00 90.75 162 VAL A N 1
ATOM 1226 C CA . VAL A 1 162 ? 0.791 -3.475 -8.111 1.00 90.75 162 VAL A CA 1
ATOM 1227 C C . VAL A 1 162 ? 0.104 -4.387 -9.132 1.00 90.75 162 VAL A C 1
ATOM 1229 O O . VAL A 1 162 ? 0.656 -5.426 -9.495 1.00 90.75 162 VAL A O 1
ATOM 1232 N N . ALA A 1 163 ? -1.064 -4.006 -9.652 1.00 88.06 163 ALA A N 1
ATOM 1233 C CA . ALA A 1 163 ? -1.796 -4.782 -10.652 1.00 88.06 163 ALA A CA 1
ATOM 1234 C C . ALA A 1 163 ? -1.006 -4.932 -11.963 1.00 88.06 163 AL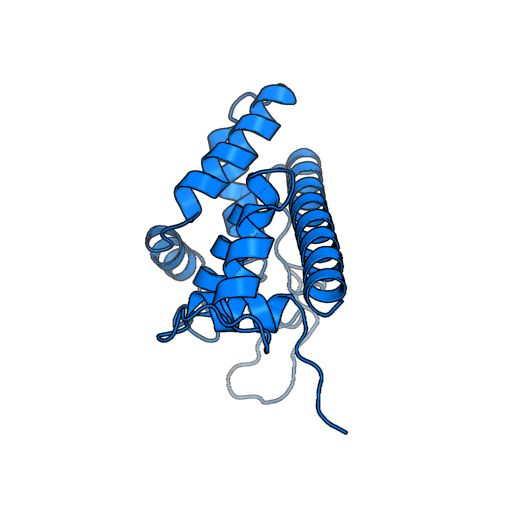A A C 1
ATOM 1236 O O . ALA A 1 163 ? -0.907 -6.038 -12.513 1.00 88.06 163 ALA A O 1
ATOM 1237 N N . VAL A 1 164 ? -0.388 -3.846 -12.437 1.00 83.94 164 VAL A N 1
ATOM 1238 C CA . VAL A 1 164 ? 0.513 -3.865 -13.597 1.00 83.94 164 VAL A CA 1
ATOM 1239 C C . VAL A 1 164 ? 1.715 -4.761 -13.317 1.00 83.94 164 VAL A C 1
ATOM 1241 O O . VAL A 1 164 ? 2.054 -5.598 -14.157 1.00 83.94 164 VAL A O 1
ATOM 1244 N N . ALA A 1 165 ? 2.322 -4.653 -12.131 1.00 85.50 165 ALA A N 1
ATOM 1245 C CA . ALA A 1 165 ? 3.479 -5.463 -11.777 1.00 85.50 165 ALA A CA 1
ATOM 1246 C C . ALA A 1 165 ? 3.171 -6.966 -11.757 1.00 85.50 165 ALA A C 1
ATOM 1248 O O . ALA A 1 165 ? 3.864 -7.752 -12.410 1.00 85.50 165 ALA A O 1
ATOM 1249 N N . ARG A 1 166 ? 2.070 -7.358 -11.108 1.00 84.19 166 ARG A N 1
ATOM 1250 C CA . ARG A 1 166 ? 1.562 -8.738 -11.102 1.00 84.19 166 ARG A CA 1
ATOM 1251 C C . ARG A 1 166 ? 1.308 -9.258 -12.513 1.00 84.19 166 ARG A C 1
ATOM 1253 O O . ARG A 1 166 ? 1.742 -10.358 -12.851 1.00 84.19 166 ARG A O 1
ATOM 1260 N N . SER A 1 167 ? 0.634 -8.467 -13.348 1.00 82.62 167 SER A N 1
ATOM 1261 C CA . SER A 1 167 ? 0.309 -8.848 -14.730 1.00 82.62 167 SER A CA 1
ATOM 1262 C C . SER A 1 167 ? 1.570 -9.049 -15.572 1.00 82.62 167 SER A C 1
ATOM 1264 O O . SER A 1 167 ? 1.681 -10.023 -16.317 1.00 82.62 167 SER A O 1
ATOM 1266 N N . SER A 1 168 ? 2.553 -8.161 -15.405 1.00 80.31 168 SER A N 1
ATOM 1267 C CA . SER A 1 168 ? 3.837 -8.223 -16.099 1.00 80.31 168 SER A CA 1
ATOM 1268 C C . SER A 1 168 ? 4.647 -9.456 -15.687 1.00 80.31 168 SER A C 1
ATOM 1270 O O . SER A 1 168 ? 5.143 -10.184 -16.547 1.00 80.31 168 SER A O 1
ATOM 1272 N N . MET A 1 169 ? 4.732 -9.742 -14.384 1.00 80.31 169 MET A N 1
ATOM 1273 C CA . MET A 1 169 ? 5.382 -10.956 -13.884 1.00 80.31 169 MET A CA 1
ATOM 1274 C C . MET A 1 169 ? 4.673 -12.218 -14.363 1.00 80.31 169 MET A C 1
ATOM 1276 O O . MET A 1 169 ? 5.334 -13.123 -14.862 1.00 80.31 169 MET A O 1
ATOM 1280 N N . ARG A 1 170 ? 3.336 -12.264 -14.304 1.00 80.88 170 ARG A N 1
ATOM 1281 C CA . ARG A 1 170 ? 2.555 -13.405 -14.801 1.00 80.88 170 ARG A CA 1
ATOM 1282 C C . ARG A 1 170 ? 2.865 -13.719 -16.264 1.00 80.88 170 ARG A C 1
ATOM 1284 O O . ARG A 1 170 ? 3.023 -14.887 -16.608 1.00 80.88 170 ARG A O 1
ATOM 1291 N N . LEU A 1 171 ? 2.942 -12.696 -17.117 1.00 77.31 171 LEU A N 1
ATOM 1292 C CA . LEU A 1 171 ? 3.246 -12.870 -18.538 1.00 77.31 171 LEU A CA 1
ATOM 1293 C C . LEU A 1 171 ? 4.660 -13.430 -18.744 1.00 77.31 171 LEU A C 1
ATOM 1295 O O . LEU A 1 171 ? 4.835 -14.374 -19.508 1.00 77.31 171 LEU A O 1
ATOM 1299 N N . ARG A 1 172 ? 5.658 -12.896 -18.032 1.00 75.75 172 ARG A N 1
ATOM 1300 C CA . ARG A 1 172 ? 7.050 -13.367 -18.139 1.00 75.75 172 ARG A CA 1
ATOM 1301 C C . ARG A 1 172 ? 7.216 -14.797 -17.652 1.00 75.75 172 ARG A C 1
ATOM 1303 O O . ARG A 1 172 ? 7.823 -15.598 -18.344 1.00 75.75 172 ARG A O 1
ATOM 1310 N N . LEU A 1 173 ? 6.607 -15.120 -16.518 1.00 74.19 173 LEU A N 1
ATOM 1311 C CA . LEU A 1 173 ? 6.627 -16.460 -15.942 1.00 74.19 173 LEU A CA 1
ATOM 1312 C C . LEU A 1 173 ? 5.912 -17.500 -16.812 1.00 74.19 173 LEU A C 1
ATOM 1314 O O . LEU A 1 173 ? 6.216 -18.684 -16.730 1.00 74.19 173 LEU A O 1
ATOM 1318 N N . ARG A 1 174 ? 4.942 -17.072 -17.628 1.00 74.25 174 ARG A N 1
ATOM 1319 C CA . ARG A 1 174 ? 4.322 -17.923 -18.649 1.00 74.25 174 ARG A CA 1
ATOM 1320 C C . ARG A 1 174 ? 5.250 -18.129 -19.848 1.00 74.25 174 ARG A C 1
ATOM 1322 O O . ARG A 1 174 ? 5.266 -19.218 -20.405 1.00 74.25 174 ARG A O 1
ATOM 1329 N N . ASN A 1 175 ? 5.995 -17.097 -20.236 1.00 67.12 175 ASN A N 1
ATOM 1330 C CA . ASN A 1 175 ? 6.890 -17.129 -21.393 1.00 67.12 175 ASN A CA 1
ATOM 1331 C C . ASN A 1 175 ? 8.252 -17.780 -21.097 1.00 67.12 175 ASN A C 1
ATOM 1333 O O . ASN A 1 175 ? 8.920 -18.187 -22.033 1.00 67.12 175 ASN A O 1
ATOM 1337 N N . SER A 1 176 ? 8.662 -17.897 -19.830 1.00 57.47 176 SER A N 1
ATOM 1338 C CA . SER A 1 176 ? 9.898 -18.582 -19.416 1.00 57.47 176 SER A CA 1
ATOM 1339 C C . SER A 1 176 ? 9.775 -20.114 -19.380 1.00 57.47 176 SER A C 1
ATOM 1341 O O . SER A 1 176 ? 10.715 -20.784 -18.978 1.00 57.47 176 SER A O 1
ATOM 1343 N N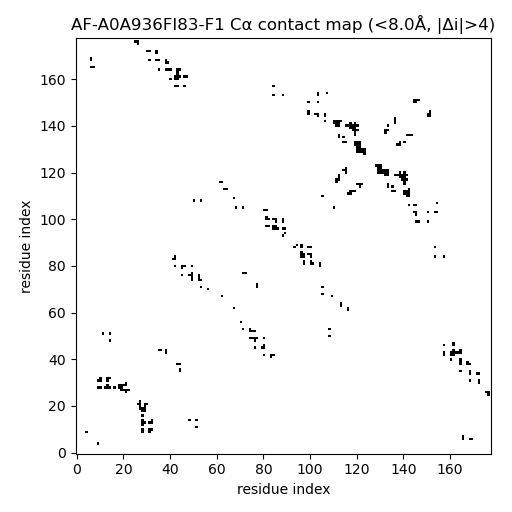 . ILE A 1 177 ? 8.608 -20.661 -19.737 1.00 52.19 177 ILE A N 1
ATOM 1344 C CA . ILE A 1 177 ? 8.327 -22.106 -19.853 1.00 52.19 177 ILE A CA 1
ATOM 1345 C C . ILE A 1 177 ? 8.208 -22.502 -21.349 1.00 52.19 177 ILE A C 1
ATOM 1347 O O . ILE A 1 177 ? 7.716 -23.578 -21.678 1.00 52.19 177 ILE A O 1
ATOM 1351 N N . GLY A 1 178 ? 8.604 -21.612 -22.268 1.00 43.09 178 GLY A N 1
ATOM 1352 C CA . GLY A 1 178 ? 8.566 -21.818 -23.720 1.00 43.09 178 GLY A CA 1
ATOM 1353 C C . GLY A 1 178 ? 9.947 -21.983 -24.326 1.00 43.09 178 GLY A C 1
ATOM 1354 O O . GLY A 1 178 ? 10.866 -21.273 -23.862 1.00 43.09 178 GLY A O 1
#

Foldseek 3Di:
DPPDDALLRLQLCLVPDPDLDDDLQDDDSVLSVVLLVVFPDPLQSLLSLQLSLLVPDPDDLFDDPVRLVVSLVPRPSLVVNLVSQLVVCVVVVDPCSSVLSVQLSSCLSQFFDRQCRQQQFHDDPPDPDGHHGDPQVRSRRGDDQPPPPSSVVSNVVSVVSNVSSSVSSVVSVVVSND

Sequence (178 aa):
MTDIRTVDEAYISAGNSDDLTVAADHRSDADVLIASGWTPGLLGGVLMRLHSEWDGAAKKRHMDETEAFLLFSQLKTLRRAVDGVAAWAERKGHKEPRTLANAVLIYWLHDNCQPCLGRGHEVIHGSPVLGRQCRKCGGSGKRNPPAGETGKAALNMMDDCVAVARSSMRLRLRNSIG